Protein 5FML (pdb70)

Sequence (215 aa):
LSNDISSQGIKRQRMTVESMMAMDTFITRNFQTTIIIQKAKNTMAEFSEDPELQPAMMLFNICVHLEEVCYVISDMNFLDEEEGKSSYTALEGQGKEQNLRPQYEVIEEGMPRTIAWMVQRSLAQEHGIETPKYLADLFDYKTKRFIEVGITTKGLADDYFWKKKEKLGNSMELMIFSSYNQDYSLSNESSLDEEGKGRVLSRLTELQAELSLKNLWQVLIGEE

Solvent-accessible surface area: 11271 Å² total; per-residue (Å²): 84,55,92,5,3,49,55,2,52,129,34,11,166,122,20,45,118,100,103,104,59,16,76,45,0,2,90,177,37,14,76,109,63,1,18,95,38,0,72,74,18,0,71,81,94,104,61,52,23,138,149,60,46,31,59,1,0,19,26,0,2,20,0,3,4,0,1,6,1,2,9,19,16,14,13,25,168,138,38,118,57,40,31,42,155,117,0,130,54,85,73,142,88,19,117,23,1,2,13,6,1,38,9,11,76,76,102,62,0,79,126,3,0,121,32,2,0,128,116,51,72,56,162,42,11,157,79,26,2,7,0,0,0,10,110,61,78,89,4,0,29,1,0,3,0,75,28,118,0,73,79,13,40,163,104,66,64,149,142,15,35,122,41,3,20,9,0,0,0,0,12,73,108,35,89,21,30,50,152,139,22,26,8,67,131,121,2,35,35,96,1,19,64,28,0,47,84,1,45,47,64,0,59,134,76,120,21,38,169,101,9,119,10,61,74

Foldseek 3Di:
DVCVVVVVVVVVVVVVVVD/DDLVVVCVVQADPLLLVLLCLVCVVVVHHCVVCVLSSVQSSLQLVLLVLQQQAWKQAPVRDIDGPVRCPPPPVRIGTQKDFLRSPNVVVSLVVQVVLCVVVVHDRFPDRAGIAGNNVRFGEHEEEEQDAAVVVVVVVCVVRPVRGFYWYDYLVLHIDGDPPDPQDPVSSCVSNVSSVVSLVVCVVVPNRVVHDHPD

B-factor: mean 33.19, std 11.66, range [13.66, 89.92]

InterPro domains:
  IPR001591 Influenza RNA-dependent RNA polymerase subunit PB2 [MF_04062] (3-763)
  IPR037258 PB2, C-terminal [G3DSA:3.30.30.90] (691-763)
  IPR037258 PB2, C-terminal [SSF160453] (692-760)
  IPR048298 Influenza RNA polymerase PB2, CAP binding domain [PF00604] (322-531)
  IPR049106 Influenza RNA polymerase PB2, N-terminal region [PF20947] (3-38)
  IPR049110 Influenza RNA polymerase PB2, second domain [PF20948] (39-107)
  IPR049111 Influenza RNA polymerase PB2, middle domain [PF20949] (108-250)
  IPR049113 Polymerase basic protein 2, helical domain [PF20950] (252-321)
  IPR049114 Influenza RNA polymerase PB2, sixth domain [PF20951] (532-685)
  IPR049115 Influenza RNA polymerase PB2, C-terminal domain [PF20952] (686-761)

Secondary structure (DSSP, 8-state):
-HHHHHHHHHHHHHHHHH-/--HHHHHHHHS-HHHHHHHHHHHHHTT--TTT-HHHHHHHHHHHHHHHHHHTSEEEETT--EEEHHHHTT-GGGEEESEEE-BTB-HHHHHHHHHHHHHHTT-PPPSSPPSEEETTTTEEEEEEEESS-HHHHHHHHHHHHTTSSEEEEEETTS-EE--TT-S--HHHHHHHHHHHHHHHHHHHHTT-TTT-----

Nearest PDB structures (foldseek):
  5fml-assembly1_B  TM=1.005E+00  e=2.314E-41  Influenza B virus
  6fsb-assembly1_A  TM=9.698E-01  e=1.568E-35  Influenza B virus (B/Memphis/13/2003)
  6fs8-assembly1_B  TM=9.706E-01  e=2.214E-34  Influenza B virus (B/Memphis/13/2003)
  7z42-assembly1_A  TM=9.261E-01  e=1.563E-33  Influenza B virus
  6qct-assembly1_A  TM=9.397E-01  e=2.935E-33  Influenza B virus (B/Memphis/13/2003)

Organism: NCBI:txid1601067

Structure (mmCIF, N/CA/C/O backbone):
data_5FML
#
_entry.id   5FML
#
_cell.length_a   35.380
_cell.length_b   80.850
_cell.length_c   37.910
_cell.angle_alpha   90.00
_cell.angle_beta   97.15
_cell.angle_gamma   90.00
#
_symmetry.space_group_name_H-M   'P 1 21 1'
#
loop_
_entity.id
_entity.type
_entity.pdbx_description
1 polymer 'PB2 SUBUNIT OF INFLUENZA B POLYMERASE'
2 polymer 'PA SUBUNIT OF INFLUENZA B POLYMERASE'
3 non-polymer 'MAGNESIUM ION'
4 non-polymer GLYCEROL
5 water water
#
loop_
_atom_site.group_PDB
_atom_site.id
_atom_site.type_symbol
_atom_site.label_atom_id
_atom_site.label_alt_id
_atom_site.label_comp_id
_atom_site.label_asym_id
_atom_site.label_entity_id
_atom_site.label_seq_id
_atom_site.pdbx_PDB_ins_code
_atom_site.Cartn_x
_atom_site.Cartn_y
_atom_site.Cartn_z
_atom_site.occupancy
_atom_site.B_iso_or_equiv
_atom_site.auth_seq_id
_atom_site.auth_comp_id
_atom_site.auth_asym_id
_atom_site.auth_atom_id
_atom_site.pdbx_PDB_model_num
ATOM 1 N N . LEU A 1 6 ? 44.293 10.340 32.790 1.00 58.44 747 LEU A N 1
ATOM 2 C CA . LEU A 1 6 ? 43.979 10.414 34.257 1.00 54.67 747 LEU A CA 1
ATOM 3 C C . LEU A 1 6 ? 45.223 10.702 35.090 1.00 51.32 747 LEU A C 1
ATOM 4 O O . LEU A 1 6 ? 45.193 11.557 35.982 1.00 41.80 747 LEU A O 1
ATOM 9 N N . SER A 1 7 ? 46.313 9.992 34.817 1.00 51.53 748 SER A N 1
ATOM 10 C CA . SER A 1 7 ? 47.580 10.282 35.498 1.00 52.15 748 SER A CA 1
ATOM 11 C C . SER A 1 7 ? 48.103 11.645 35.044 1.00 51.32 748 SER A C 1
ATOM 12 O O . SER A 1 7 ? 48.687 12.375 35.853 1.00 53.97 748 SER A O 1
ATOM 15 N N . ASN A 1 8 ? 47.872 12.000 33.774 1.00 47.91 749 ASN A N 1
ATOM 16 C CA . ASN A 1 8 ? 48.303 13.306 33.272 1.00 44.81 749 ASN A CA 1
ATOM 17 C C . ASN A 1 8 ? 47.570 14.418 34.012 1.00 41.03 749 ASN A C 1
ATOM 18 O O . ASN A 1 8 ? 48.191 15.381 34.477 1.00 34.83 749 ASN A O 1
ATOM 23 N N . ASP A 1 9 ? 46.258 14.255 34.155 1.00 35.10 750 ASP A N 1
ATOM 24 C CA . ASP A 1 9 ? 45.454 15.204 34.945 1.00 33.75 750 ASP A CA 1
ATOM 25 C C . ASP A 1 9 ? 46.100 15.462 36.327 1.00 30.69 750 ASP A C 1
ATOM 26 O O . ASP A 1 9 ? 46.176 16.605 36.769 1.00 26.57 750 ASP A O 1
ATOM 31 N N . ILE A 1 10 ? 46.590 14.403 36.976 1.00 28.46 751 ILE A N 1
ATOM 32 C CA . ILE A 1 10 ? 47.176 14.486 38.319 1.00 30.63 751 ILE A CA 1
ATOM 33 C C . ILE A 1 10 ? 48.563 15.102 38.278 1.00 29.71 751 ILE A C 1
ATOM 34 O O . ILE A 1 10 ? 48.877 15.995 39.081 1.00 28.21 751 ILE A O 1
ATOM 39 N N A SER A 1 11 ? 49.380 14.638 37.331 0.50 30.37 752 SER A N 1
ATOM 40 N N B SER A 1 11 ? 49.381 14.636 37.339 0.50 29.33 752 SER A N 1
ATOM 41 C CA A SER A 1 11 ? 50.750 15.122 37.167 0.50 32.16 752 SER A CA 1
ATOM 42 C CA B SER A 1 11 ? 50.740 15.130 37.191 0.50 30.32 752 SER A CA 1
ATOM 43 C C A SER A 1 11 ? 50.753 16.621 36.911 0.50 29.42 752 SER A C 1
ATOM 44 C C B SER A 1 11 ? 50.746 16.627 36.920 0.50 28.48 752 SER A C 1
ATOM 45 O O A SER A 1 11 ? 51.440 17.368 37.608 0.50 31.40 752 SER A O 1
ATOM 46 O O B SER A 1 11 ? 51.434 17.377 37.611 0.50 30.64 752 SER A O 1
ATOM 51 N N . GLN A 1 12 ? 49.957 17.033 35.929 1.00 30.57 753 GLN A N 1
ATOM 52 C CA . GLN A 1 12 ? 49.771 18.446 35.578 1.00 30.85 753 GLN A CA 1
ATOM 53 C C . GLN A 1 12 ? 49.193 19.286 36.727 1.00 26.68 753 GLN A C 1
ATOM 54 O O . GLN A 1 12 ? 49.639 20.415 36.996 1.00 24.56 753 GLN A O 1
ATOM 60 N N . GLY A 1 13 ? 48.185 18.742 37.406 1.00 23.15 754 GLY A N 1
ATOM 61 C CA . GLY A 1 13 ? 47.625 19.439 38.567 1.00 20.83 754 GLY A CA 1
ATOM 62 C C . GLY A 1 13 ? 48.617 19.699 39.666 1.00 22.58 754 GLY A C 1
ATOM 63 O O . GLY A 1 13 ? 48.677 20.799 40.191 1.00 21.42 754 GLY A O 1
ATOM 64 N N . ILE A 1 14 ? 49.403 18.682 40.023 1.00 23.74 755 ILE A N 1
ATOM 65 C CA . ILE A 1 14 ? 50.478 18.863 41.007 1.00 25.05 755 ILE A CA 1
ATOM 66 C C . ILE A 1 14 ? 51.530 19.896 40.572 1.00 22.20 755 ILE A C 1
ATOM 67 O O . ILE A 1 14 ? 51.924 20.739 41.367 1.00 22.55 755 ILE A O 1
ATOM 72 N N . LYS A 1 15 ? 51.923 19.890 39.306 1.00 25.14 756 LYS A N 1
ATOM 73 C CA . LYS A 1 15 ? 52.826 20.933 38.791 1.00 26.75 756 LYS A CA 1
ATOM 74 C C . LYS A 1 15 ? 52.238 22.338 38.961 1.00 23.32 756 LYS A C 1
ATOM 75 O O . LYS A 1 15 ? 52.905 23.256 39.456 1.00 22.37 756 LYS A O 1
ATOM 81 N N . ARG A 1 16 ? 50.968 22.483 38.583 1.00 23.09 757 ARG A N 1
ATOM 82 C CA . ARG A 1 16 ? 50.308 23.771 38.680 1.00 21.32 757 ARG A CA 1
ATOM 83 C C . ARG A 1 16 ? 50.234 24.255 40.085 1.00 18.81 757 ARG A C 1
ATOM 84 O O . ARG A 1 16 ? 50.352 25.428 40.313 1.00 19.22 757 ARG A O 1
ATOM 92 N N . GLN A 1 17 ? 49.993 23.358 41.045 1.00 18.28 758 GLN A N 1
ATOM 93 C CA . GLN A 1 17 ? 49.930 23.792 42.436 1.00 19.00 758 GLN A CA 1
ATOM 94 C C . GLN A 1 17 ? 51.289 24.350 42.890 1.00 19.82 758 GLN A C 1
ATOM 95 O O . GLN A 1 17 ? 51.367 25.316 43.597 1.00 22.35 758 GLN A O 1
ATOM 101 N N . ARG A 1 18 ? 52.349 23.673 42.526 1.00 20.55 759 ARG A N 1
ATOM 102 C CA . ARG A 1 18 ? 53.664 24.154 42.905 1.00 22.05 759 ARG A CA 1
ATOM 103 C C . ARG A 1 18 ? 53.900 25.514 42.265 1.00 19.88 759 ARG A C 1
ATOM 104 O O . ARG A 1 18 ? 54.334 26.445 42.949 1.00 23.96 759 ARG A O 1
ATOM 112 N N . MET A 1 19 ? 53.556 25.653 40.984 1.00 22.96 760 MET A N 1
ATOM 113 C CA . MET A 1 19 ? 53.721 26.935 40.256 1.00 23.60 760 MET A CA 1
ATOM 114 C C . MET A 1 19 ? 52.997 28.050 40.977 1.00 21.87 760 MET A C 1
ATOM 115 O O . MET A 1 19 ? 53.536 29.124 41.223 1.00 22.04 760 MET A O 1
ATOM 120 N N . THR A 1 20 ? 51.745 27.808 41.345 1.00 20.59 761 THR A N 1
ATOM 121 C CA . THR A 1 20 ? 50.979 28.837 41.989 1.00 21.80 761 THR A CA 1
ATOM 122 C C . THR A 1 20 ? 51.594 29.289 43.287 1.00 22.58 761 THR A C 1
ATOM 123 O O . THR A 1 20 ? 51.652 30.482 43.556 1.00 27.02 761 THR A O 1
ATOM 127 N N . VAL A 1 21 ? 52.061 28.341 44.086 1.00 25.92 762 VAL A N 1
ATOM 128 C CA . VAL A 1 21 ? 52.411 28.655 45.474 1.00 27.68 762 VAL A CA 1
ATOM 129 C C . VAL A 1 21 ? 53.677 29.475 45.408 1.00 28.75 762 VAL A C 1
ATOM 130 O O . VAL A 1 21 ? 53.770 30.532 46.039 1.00 31.02 762 VAL A O 1
ATOM 134 N N . GLU A 1 22 ? 54.606 29.018 44.585 1.00 28.33 763 GLU A N 1
ATOM 135 C CA . GLU A 1 22 ? 55.905 29.686 44.429 1.00 32.33 763 GLU A CA 1
ATOM 136 C C . GLU A 1 22 ? 55.834 31.036 43.718 1.00 33.85 763 GLU A C 1
ATOM 137 O O . GLU A 1 22 ? 56.751 31.842 43.889 1.00 37.32 763 GLU A O 1
ATOM 143 N N . SER A 1 23 ? 54.781 31.308 42.955 1.00 32.52 764 SER A N 1
ATOM 144 C CA . SER A 1 23 ? 54.593 32.665 42.408 1.00 37.61 764 SER A CA 1
ATOM 145 C C . SER A 1 23 ? 54.044 33.639 43.481 1.00 39.99 764 SER A C 1
ATOM 146 O O . SER A 1 23 ? 54.058 34.857 43.282 1.00 44.32 764 SER A O 1
ATOM 149 N N . MET A 1 24 ? 53.580 33.106 44.611 1.00 45.90 765 MET A N 1
ATOM 150 C CA . MET A 1 24 ? 53.129 33.905 45.764 1.00 49.32 765 MET A CA 1
ATOM 151 C C . MET A 1 24 ? 54.201 34.008 46.854 1.00 48.98 765 MET A C 1
ATOM 152 O O . MET A 1 24 ? 55.403 33.899 46.588 1.00 46.34 765 MET A O 1
ATOM 157 N N . MET B 2 4 ? 40.449 -9.322 49.471 1.00 45.84 -1 MET B N 1
ATOM 158 C CA . MET B 2 4 ? 41.393 -8.172 49.272 1.00 42.72 -1 MET B CA 1
ATOM 159 C C . MET B 2 4 ? 41.140 -7.085 50.322 1.00 43.24 -1 MET B C 1
ATOM 160 O O . MET B 2 4 ? 39.987 -6.679 50.567 1.00 42.78 -1 MET B O 1
ATOM 165 N N . ALA B 2 5 ? 42.216 -6.613 50.952 1.00 43.49 0 ALA B N 1
ATOM 166 C CA . ALA B 2 5 ? 42.118 -5.501 51.908 1.00 40.88 0 ALA B CA 1
ATOM 167 C C . ALA B 2 5 ? 41.714 -4.251 51.125 1.00 42.28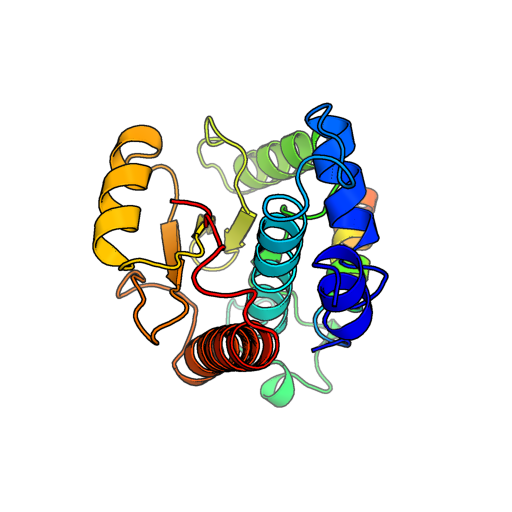 0 ALA B C 1
ATOM 168 O O . ALA B 2 5 ? 42.169 -4.066 49.995 1.00 40.08 0 ALA B O 1
ATOM 170 N N . MET B 2 6 ? 40.895 -3.385 51.712 1.00 40.26 1 MET B N 1
ATOM 171 C CA . MET B 2 6 ? 40.726 -2.043 51.134 1.00 39.76 1 MET B CA 1
ATOM 172 C C . MET B 2 6 ? 42.096 -1.398 50.911 1.00 37.98 1 MET B C 1
ATOM 173 O O . MET B 2 6 ? 42.289 -0.751 49.897 1.00 36.39 1 MET B O 1
ATOM 178 N N . ASP B 2 7 ? 43.060 -1.610 51.813 1.00 36.78 2 ASP B N 1
ATOM 179 C CA . ASP B 2 7 ? 44.396 -1.058 51.615 1.00 40.28 2 ASP B CA 1
ATOM 180 C C . ASP B 2 7 ? 44.958 -1.488 50.275 1.00 36.32 2 ASP B C 1
ATOM 181 O O . ASP B 2 7 ? 45.584 -0.715 49.579 1.00 34.68 2 ASP B O 1
ATOM 186 N N . THR B 2 8 ? 44.748 -2.758 49.948 1.00 38.30 3 THR B N 1
ATOM 187 C CA . THR B 2 8 ? 45.226 -3.327 48.709 1.00 36.12 3 THR B CA 1
ATOM 188 C C . THR B 2 8 ? 44.415 -2.769 47.521 1.00 32.41 3 THR B C 1
ATOM 189 O O . THR B 2 8 ? 45.005 -2.408 46.503 1.00 31.23 3 THR B O 1
ATOM 193 N N . PHE B 2 9 ? 43.098 -2.669 47.681 1.00 29.82 4 PHE B N 1
ATOM 194 C CA . PHE B 2 9 ? 42.241 -2.058 46.668 1.00 30.47 4 PHE B CA 1
ATOM 195 C C . PHE B 2 9 ? 42.793 -0.678 46.326 1.00 28.88 4 PHE B C 1
ATOM 196 O O . PHE B 2 9 ? 42.965 -0.333 45.149 1.00 28.20 4 PHE B O 1
ATOM 204 N N . ILE B 2 10 ? 43.111 0.081 47.365 1.00 29.80 5 ILE B N 1
ATOM 205 C CA . ILE B 2 10 ? 43.552 1.470 47.166 1.00 28.60 5 ILE B CA 1
ATOM 206 C C . ILE B 2 10 ? 44.843 1.454 46.379 1.00 30.35 5 ILE B C 1
ATOM 207 O O . ILE B 2 10 ? 44.935 2.127 45.373 1.00 29.01 5 ILE B O 1
ATOM 212 N N . THR B 2 11 ? 45.795 0.609 46.780 1.00 29.81 6 THR B N 1
ATOM 213 C CA . THR B 2 11 ? 47.041 0.498 46.069 1.00 33.28 6 THR B CA 1
ATOM 214 C C . THR B 2 11 ? 46.896 0.118 44.583 1.00 31.58 6 THR B C 1
ATOM 215 O O . THR B 2 11 ? 47.649 0.584 43.731 1.00 35.13 6 THR B O 1
ATOM 219 N N . ARG B 2 12 ? 45.941 -0.743 44.280 1.00 32.37 7 ARG B N 1
ATOM 220 C CA . ARG B 2 12 ? 45.783 -1.234 42.928 1.00 34.19 7 ARG B CA 1
ATOM 221 C C . ARG B 2 12 ? 44.954 -0.317 42.046 1.00 35.85 7 ARG B C 1
ATOM 222 O O . ARG B 2 12 ? 44.945 -0.498 40.833 1.00 37.01 7 ARG B O 1
ATOM 230 N N . ASN B 2 13 ? 44.252 0.650 42.640 1.00 33.49 8 ASN B N 1
ATOM 231 C CA . ASN B 2 13 ? 43.287 1.469 41.886 1.00 31.65 8 ASN B CA 1
ATOM 232 C C . ASN B 2 13 ? 43.541 2.981 41.813 1.00 31.12 8 ASN B C 1
ATOM 233 O O . ASN B 2 13 ? 42.876 3.647 41.010 1.00 27.28 8 ASN B O 1
ATOM 238 N N . PHE B 2 14 ? 44.499 3.476 42.607 1.00 29.82 9 PHE B N 1
ATOM 239 C CA . PHE B 2 14 ? 44.882 4.904 42.627 1.00 31.38 9 PHE B CA 1
ATOM 240 C C . PHE B 2 14 ? 46.375 5.091 42.414 1.00 34.31 9 PHE B C 1
ATOM 241 O O . PHE B 2 14 ? 47.177 4.236 42.792 1.00 34.46 9 PHE B O 1
ATOM 249 N N . GLN B 2 15 ? 46.754 6.226 41.825 1.00 36.14 10 GLN B N 1
ATOM 250 C CA . GLN B 2 15 ? 48.173 6.595 41.671 1.00 37.00 10 GLN B CA 1
ATOM 251 C C . GLN B 2 15 ? 48.796 6.775 43.033 1.00 34.37 10 GLN B C 1
ATOM 252 O O . GLN B 2 15 ? 48.123 7.216 43.979 1.00 29.53 10 GLN B O 1
ATOM 258 N N . THR B 2 16 ? 50.085 6.443 43.150 1.00 31.55 11 THR B N 1
ATOM 259 C CA . THR B 2 16 ? 50.805 6.620 44.409 1.00 33.98 11 THR B CA 1
ATOM 260 C C . THR B 2 16 ? 50.759 8.065 44.916 1.00 30.53 11 THR B C 1
ATOM 261 O O . THR B 2 16 ? 50.684 8.303 46.128 1.00 29.98 11 THR B O 1
ATOM 265 N N . THR B 2 17 ? 50.816 9.009 43.979 1.00 33.93 12 THR B N 1
ATOM 266 C CA . THR B 2 17 ? 50.766 10.440 44.307 1.00 32.93 12 THR B CA 1
ATOM 267 C C . THR B 2 17 ? 49.475 10.770 45.027 1.00 27.84 12 THR B C 1
ATOM 268 O O . THR B 2 17 ? 49.516 11.430 46.051 1.00 25.22 12 THR B O 1
ATOM 272 N N A ILE B 2 18 ? 48.354 10.277 44.500 0.50 28.46 13 ILE B N 1
ATOM 273 N N B ILE B 2 18 ? 48.356 10.275 44.498 0.50 27.09 13 ILE B N 1
ATOM 274 C CA A ILE B 2 18 ? 47.041 10.438 45.146 0.50 27.24 13 ILE B CA 1
ATOM 275 C CA B ILE B 2 18 ? 47.036 10.454 45.128 0.50 24.99 13 ILE B CA 1
ATOM 276 C C A ILE B 2 18 ? 47.005 9.829 46.536 0.50 26.53 13 ILE B C 1
ATOM 277 C C B ILE B 2 18 ? 46.974 9.817 46.520 0.50 25.25 13 ILE B C 1
ATOM 278 O O A ILE B 2 18 ? 46.567 10.454 47.509 0.50 25.29 13 ILE B O 1
ATOM 279 O O B ILE B 2 18 ? 46.495 10.421 47.489 0.50 24.12 13 ILE B O 1
ATOM 288 N N . ILE B 2 19 ? 47.491 8.599 46.637 1.00 27.05 14 ILE B N 1
ATOM 289 C CA . ILE B 2 19 ? 47.498 7.901 47.911 1.00 26.60 14 ILE B CA 1
ATOM 290 C C . ILE B 2 19 ? 48.246 8.656 48.983 1.00 26.37 14 ILE B C 1
ATOM 291 O O . ILE B 2 19 ? 47.746 8.780 50.105 1.00 27.42 14 ILE B O 1
ATOM 296 N N . GLN B 2 20 ? 49.416 9.188 48.641 1.00 26.41 15 GLN B N 1
ATOM 297 C CA . GLN B 2 20 ? 50.264 9.869 49.619 1.00 29.54 15 GLN B CA 1
ATOM 298 C C . GLN B 2 20 ? 49.618 11.167 50.078 1.00 27.63 15 GLN B C 1
ATOM 299 O O . GLN B 2 20 ? 49.580 11.466 51.254 1.00 26.57 15 GLN B O 1
ATOM 305 N N . LYS B 2 21 ? 49.024 11.904 49.150 1.00 26.63 16 LYS B N 1
ATOM 306 C CA . LYS B 2 21 ? 48.310 13.124 49.546 1.00 24.37 16 LYS B CA 1
ATOM 307 C C . LYS B 2 21 ? 47.157 12.778 50.472 1.00 26.31 16 LYS B C 1
ATOM 308 O O . LYS B 2 21 ? 46.926 13.448 51.518 1.00 25.18 16 LYS B O 1
ATOM 314 N N . ALA B 2 22 ? 46.454 11.687 50.150 1.00 22.75 17 ALA B N 1
ATOM 315 C CA . ALA B 2 22 ? 45.365 11.248 51.016 1.00 25.99 17 ALA B CA 1
ATOM 316 C C . ALA B 2 22 ? 45.851 10.909 52.446 1.00 23.94 17 ALA B C 1
ATOM 317 O O . ALA B 2 22 ? 45.250 11.299 53.446 1.00 24.23 17 ALA B O 1
ATOM 319 N N . LYS B 2 23 ? 46.980 10.206 52.525 1.00 26.74 18 LYS B N 1
ATOM 320 C CA . LYS B 2 23 ? 47.569 9.910 53.818 1.00 27.85 18 LYS B CA 1
ATOM 321 C C . LYS B 2 23 ? 47.991 11.190 54.554 1.00 28.42 18 LYS B C 1
ATOM 322 O O . LYS B 2 23 ? 47.748 11.312 55.756 1.00 29.11 18 LYS B O 1
ATOM 328 N N . ASN B 2 24 ? 48.592 12.139 53.835 1.00 29.66 19 ASN B N 1
ATOM 329 C CA . ASN B 2 24 ? 48.942 13.442 54.447 1.00 33.04 19 ASN B CA 1
ATOM 330 C C . ASN B 2 24 ? 47.720 14.189 55.018 1.00 32.69 19 ASN B C 1
ATOM 331 O O . ASN B 2 24 ? 47.778 14.757 56.102 1.00 35.02 19 ASN B O 1
ATOM 336 N N . THR B 2 25 ? 46.618 14.192 54.273 1.00 31.67 20 THR B N 1
ATOM 337 C CA . THR B 2 25 ? 45.353 14.763 54.764 1.00 30.92 20 THR B CA 1
ATOM 338 C C . THR B 2 25 ? 44.912 14.095 56.049 1.00 30.96 20 THR B C 1
ATOM 339 O O . THR B 2 25 ? 44.582 14.767 57.006 1.00 30.45 20 THR B O 1
ATOM 343 N N . MET B 2 26 ? 44.942 12.767 56.081 1.00 31.86 21 MET B N 1
ATOM 344 C CA . MET B 2 26 ? 44.564 12.065 57.293 1.00 31.04 21 MET B CA 1
ATOM 345 C C . MET B 2 26 ? 45.521 12.392 58.440 1.00 31.28 21 MET B C 1
ATOM 346 O O . MET B 2 26 ? 45.086 12.446 59.576 1.00 35.26 21 MET B O 1
ATOM 351 N N . ALA B 2 27 ? 46.793 12.607 58.127 1.00 30.83 22 ALA B N 1
ATOM 352 C CA . ALA B 2 27 ? 47.789 13.053 59.122 1.00 35.73 22 ALA B CA 1
ATOM 353 C C . ALA B 2 27 ? 47.474 14.444 59.638 1.00 35.47 22 ALA B C 1
ATOM 354 O O . ALA B 2 27 ? 47.467 14.674 60.863 1.00 35.39 22 ALA B O 1
ATOM 356 N N . GLU B 2 28 ? 47.155 15.361 58.720 1.00 36.52 23 GLU B N 1
ATOM 357 C CA . GLU B 2 28 ? 46.689 16.708 59.109 1.00 38.30 23 GLU B CA 1
ATOM 358 C C . GLU B 2 28 ? 45.464 16.605 60.045 1.00 39.24 23 GLU B C 1
ATOM 359 O O . GLU B 2 28 ? 45.373 17.338 61.044 1.00 41.31 23 GLU B O 1
ATOM 365 N N . PHE B 2 29 ? 44.546 15.681 59.740 1.00 39.11 24 PHE B N 1
ATOM 366 C CA . PHE B 2 29 ? 43.356 15.441 60.577 1.00 39.57 24 PHE B CA 1
ATOM 367 C C . PHE B 2 29 ? 43.595 14.479 61.750 1.00 41.91 24 PHE B C 1
ATOM 368 O O . PHE B 2 29 ? 42.631 14.087 62.407 1.00 43.02 24 PHE B O 1
ATOM 376 N N . SER B 2 30 ? 44.866 14.157 62.028 1.00 42.09 25 SER B N 1
ATOM 377 C CA . SER B 2 30 ? 45.283 13.080 62.943 1.00 46.76 25 SER B CA 1
ATOM 378 C C . SER B 2 30 ? 44.314 11.889 62.963 1.00 50.02 25 SER B C 1
ATOM 379 O O . SER B 2 30 ? 43.651 11.591 63.959 1.00 53.46 25 SER B O 1
ATOM 382 N N . GLU B 2 31 ? 44.217 11.253 61.805 1.00 48.33 26 GLU B N 1
ATOM 383 C CA . GLU B 2 31 ? 43.487 10.008 61.626 1.00 49.71 26 GLU B CA 1
ATOM 384 C C . GLU B 2 31 ? 44.397 9.020 60.939 1.00 44.02 26 GLU B C 1
ATOM 385 O O . GLU B 2 31 ? 45.295 9.401 60.185 1.00 44.19 26 GLU B O 1
ATOM 391 N N . ASP B 2 32 ? 44.208 7.748 61.259 1.00 43.88 27 ASP B N 1
ATOM 392 C CA . ASP B 2 32 ? 45.133 6.710 60.824 1.00 44.12 27 ASP B CA 1
ATOM 393 C C . ASP B 2 32 ? 44.554 5.895 59.646 1.00 39.50 27 ASP B C 1
ATOM 394 O O . ASP B 2 32 ? 43.519 5.225 59.823 1.00 40.19 27 ASP B O 1
ATOM 399 N N . PRO B 2 33 ? 45.216 5.957 58.451 1.00 39.43 28 PRO B N 1
ATOM 400 C CA . PRO B 2 33 ? 44.830 5.211 57.246 1.00 39.44 28 PRO B CA 1
ATOM 401 C C . PRO B 2 33 ? 44.517 3.736 57.498 1.00 42.78 28 PRO B C 1
ATOM 402 O O . PRO B 2 33 ? 43.527 3.230 56.982 1.00 36.99 28 PRO B O 1
ATOM 406 N N . GLU B 2 34 ? 45.376 3.075 58.288 1.00 48.71 29 GLU B N 1
ATOM 407 C CA . GLU B 2 34 ? 45.193 1.668 58.676 1.00 49.71 29 GLU B CA 1
ATOM 408 C C . GLU B 2 34 ? 43.872 1.426 59.415 1.00 48.61 29 GLU B C 1
ATOM 409 O O . GLU B 2 34 ? 43.171 0.452 59.127 1.00 50.29 29 GLU B O 1
ATOM 415 N N . LEU B 2 35 ? 43.521 2.324 60.334 1.00 40.98 30 LEU B N 1
ATOM 416 C CA . LEU B 2 35 ? 42.294 2.192 61.120 1.00 43.48 30 LEU B CA 1
ATOM 417 C C . LEU B 2 35 ? 41.026 2.652 60.409 1.00 42.96 30 LEU B C 1
ATOM 418 O O . LEU B 2 35 ? 39.943 2.202 60.774 1.00 45.53 30 LEU B O 1
ATOM 423 N N . GLN B 2 36 ? 41.145 3.576 59.446 1.00 42.15 31 GLN B N 1
ATOM 424 C CA . GLN B 2 36 ? 39.983 4.100 58.710 1.00 39.06 31 GLN B CA 1
ATOM 425 C C . GLN B 2 36 ? 40.248 4.052 57.205 1.00 39.24 31 GLN B C 1
ATOM 426 O O . GLN B 2 36 ? 40.411 5.099 56.556 1.00 36.09 31 GLN B O 1
ATOM 432 N N . PRO B 2 37 ? 40.302 2.830 56.640 1.00 38.35 32 PRO B N 1
ATOM 433 C CA . PRO B 2 37 ? 40.590 2.714 55.200 1.00 37.91 32 PRO B CA 1
ATOM 434 C C . PRO B 2 37 ? 39.495 3.309 54.305 1.00 35.09 32 PRO B C 1
ATOM 435 O O . PRO B 2 37 ? 39.806 3.751 53.181 1.00 34.88 32 PRO B O 1
ATOM 439 N N . ALA B 2 38 ? 38.244 3.301 54.783 1.00 31.78 33 ALA B N 1
ATOM 440 C CA . ALA B 2 38 ? 37.134 3.876 54.037 1.00 32.18 33 ALA B CA 1
ATOM 441 C C . ALA B 2 38 ? 37.369 5.364 53.846 1.00 30.80 33 ALA B C 1
ATOM 442 O O . ALA B 2 38 ? 37.167 5.877 52.745 1.00 30.80 33 ALA B O 1
ATOM 444 N N A MET B 2 39 ? 37.783 6.043 54.916 0.70 29.91 34 MET B N 1
ATOM 445 N N B MET B 2 39 ? 37.794 6.050 54.912 0.30 28.86 34 MET B N 1
ATOM 446 C CA A MET B 2 39 ? 38.164 7.461 54.840 0.70 29.77 34 MET B CA 1
ATOM 447 C CA B MET B 2 39 ? 38.150 7.474 54.835 0.30 27.59 34 MET B CA 1
ATOM 448 C C A MET B 2 39 ? 39.338 7.727 53.883 0.70 27.24 34 MET B C 1
ATOM 449 C C B MET B 2 39 ? 39.347 7.748 53.913 0.30 26.38 34 MET B C 1
ATOM 450 O O A MET B 2 39 ? 39.339 8.716 53.148 0.70 25.72 34 MET B O 1
ATOM 451 O O B MET B 2 39 ? 39.370 8.777 53.239 0.30 26.01 34 MET B O 1
ATOM 460 N N . LEU B 2 40 ? 40.333 6.846 53.868 1.00 25.97 35 LEU B N 1
ATOM 461 C CA . LEU B 2 40 ? 41.447 7.003 52.946 1.00 23.19 35 LEU B CA 1
ATOM 462 C C . LEU B 2 40 ? 40.987 6.911 51.491 1.00 24.06 35 LEU B C 1
ATOM 463 O O . LEU B 2 40 ? 41.429 7.697 50.630 1.00 20.38 35 LEU B O 1
ATOM 468 N N . PHE B 2 41 ? 40.135 5.936 51.232 1.00 21.95 36 PHE B N 1
ATOM 469 C CA . PHE B 2 41 ? 39.542 5.730 49.922 1.00 22.98 36 PHE B CA 1
ATOM 470 C C . PHE B 2 41 ? 38.797 6.984 49.492 1.00 22.01 36 PHE B C 1
ATOM 471 O O . PHE B 2 41 ? 38.969 7.452 48.360 1.00 20.65 36 PHE B O 1
ATOM 479 N N . ASN B 2 42 ? 37.984 7.500 50.403 1.00 21.22 37 ASN B N 1
ATOM 480 C CA . ASN B 2 42 ? 37.139 8.681 50.147 1.00 23.79 37 ASN B CA 1
ATOM 481 C C . ASN B 2 42 ? 37.983 9.884 49.792 1.00 23.30 37 ASN B C 1
ATOM 482 O O . ASN B 2 42 ? 37.721 10.560 48.766 1.00 21.33 37 ASN B O 1
ATOM 487 N N . ILE B 2 43 ? 39.061 10.100 50.551 1.00 21.03 38 ILE B N 1
ATOM 488 C CA . ILE B 2 43 ? 39.957 11.209 50.286 1.00 21.21 38 ILE B CA 1
ATOM 489 C C . ILE B 2 43 ? 40.639 11.068 48.916 1.00 20.48 38 ILE B C 1
ATOM 490 O O . ILE B 2 43 ? 40.785 12.049 48.200 1.00 18.97 38 ILE B O 1
ATOM 495 N N . CYS B 2 44 ? 41.118 9.868 48.598 1.00 19.89 39 CYS B N 1
ATOM 496 C CA . CYS B 2 44 ? 41.687 9.547 47.300 1.00 20.21 39 CYS B CA 1
ATOM 497 C C . CYS B 2 44 ? 40.760 9.882 46.136 1.00 19.46 39 CYS B C 1
ATOM 498 O O . CYS B 2 44 ? 41.162 10.546 45.173 1.00 16.91 39 CYS B O 1
ATOM 501 N N . VAL B 2 45 ? 39.498 9.453 46.246 1.00 17.60 40 VAL B N 1
ATOM 502 C CA . VAL B 2 45 ? 38.555 9.733 45.173 1.00 18.10 40 VAL B CA 1
ATOM 503 C C . VAL B 2 45 ? 38.323 11.245 45.003 1.00 16.97 40 VAL B C 1
ATOM 504 O O . VAL B 2 45 ? 38.314 11.752 43.870 1.00 17.62 40 VAL B O 1
ATOM 508 N N . HIS B 2 46 ? 38.185 11.928 46.121 1.00 17.24 41 HIS B N 1
ATOM 509 C CA . HIS B 2 46 ? 37.977 13.375 46.140 1.00 17.47 41 HIS B CA 1
ATOM 510 C C . HIS B 2 46 ? 39.112 14.139 45.489 1.00 15.65 41 HIS B C 1
ATOM 511 O O . HIS B 2 46 ? 38.904 15.026 44.649 1.00 14.51 41 HIS B O 1
ATOM 518 N N . LEU B 2 47 ? 40.325 13.783 45.874 1.00 16.38 42 LEU B N 1
ATOM 519 C CA . LEU B 2 47 ? 41.501 14.353 45.241 1.00 17.14 42 LEU B CA 1
ATOM 520 C C . LEU B 2 47 ? 41.519 14.154 43.733 1.00 16.09 42 LEU B C 1
ATOM 521 O O . LEU B 2 47 ? 41.720 15.108 42.953 1.00 16.50 42 LEU B O 1
ATOM 526 N N A GLU B 2 48 ? 41.293 12.925 43.297 0.50 16.37 43 GLU B N 1
ATOM 527 N N B GLU B 2 48 ? 41.315 12.907 43.295 0.50 16.38 43 GLU B N 1
ATOM 528 C CA A GLU B 2 48 ? 41.308 12.629 41.896 0.50 16.89 43 GLU B CA 1
ATOM 529 C CA B GLU B 2 48 ? 41.239 12.581 41.879 0.50 16.79 43 GLU B CA 1
ATOM 530 C C A GLU B 2 48 ? 40.272 13.435 41.118 0.50 16.07 43 GLU B C 1
ATOM 531 C C B GLU B 2 48 ? 40.285 13.479 41.153 0.50 15.92 43 GLU B C 1
ATOM 532 O O A GLU B 2 48 ? 40.585 13.998 40.079 0.50 17.01 43 GLU B O 1
ATOM 533 O O B GLU B 2 48 ? 40.649 14.125 40.187 0.50 16.31 43 GLU B O 1
ATOM 544 N N . VAL B 2 49 ? 39.049 13.523 41.633 1.00 15.56 44 VAL B N 1
ATOM 545 C CA . VAL B 2 49 ? 38.016 14.324 41.007 1.00 16.37 44 VAL B CA 1
ATOM 546 C C . VAL B 2 49 ? 38.406 15.774 40.817 1.00 16.35 44 VAL B C 1
ATOM 547 O O . VAL B 2 49 ? 38.227 16.335 39.695 1.00 15.61 44 VAL B O 1
ATOM 551 N N . CYS B 2 50 ? 38.966 16.386 41.873 1.00 15.00 45 CYS B N 1
ATOM 552 C CA . CYS B 2 50 ? 39.408 17.774 41.767 1.00 14.62 45 CYS B CA 1
ATOM 553 C C . CYS B 2 50 ? 40.448 17.988 40.686 1.00 15.91 45 CYS B C 1
ATOM 554 O O . CYS B 2 50 ? 40.355 18.919 39.893 1.00 13.83 45 CYS B O 1
ATOM 557 N N . TYR B 2 51 ? 41.399 17.072 40.585 1.00 15.51 46 TYR B N 1
ATOM 558 C CA . TYR B 2 51 ? 42.414 17.229 39.557 1.00 17.35 46 TYR B CA 1
ATOM 559 C C . TYR B 2 51 ? 41.889 17.029 38.154 1.00 18.70 46 TYR B C 1
ATOM 560 O O . TYR B 2 51 ? 42.309 17.727 37.220 1.00 19.89 46 TYR B O 1
ATOM 569 N N . VAL B 2 52 ? 40.955 16.099 38.007 1.00 20.76 47 VAL B N 1
ATOM 570 C CA . VAL B 2 52 ? 40.343 15.796 36.736 1.00 24.19 47 VAL B CA 1
ATOM 571 C C . VAL B 2 52 ? 39.567 17.024 36.259 1.00 22.82 47 VAL B C 1
ATOM 572 O O . VAL B 2 52 ? 39.791 17.504 35.126 1.00 24.25 47 VAL B O 1
ATOM 576 N N . ILE B 2 53 ? 38.760 17.604 37.137 1.00 20.62 48 ILE B N 1
ATOM 577 C CA . ILE B 2 53 ? 37.967 18.787 36.802 1.00 21.71 48 ILE B CA 1
ATOM 578 C C . ILE B 2 53 ? 38.876 19.928 36.313 1.00 22.98 48 ILE B C 1
ATOM 579 O O . ILE B 2 53 ? 38.577 20.537 35.272 1.00 24.82 48 ILE B O 1
ATOM 584 N N . SER B 2 54 ? 39.971 20.160 37.031 1.00 23.26 49 SER B N 1
ATOM 585 C CA . SER B 2 54 ? 40.908 21.234 36.695 1.00 26.84 49 SER B CA 1
ATOM 586 C C . SER B 2 54 ? 41.790 21.041 35.500 1.00 29.13 49 SER B C 1
ATOM 587 O O . SER B 2 54 ? 42.402 22.017 35.066 1.00 30.92 49 SER B O 1
ATOM 590 N N . ASP B 2 55 ? 41.882 19.841 34.948 1.00 25.08 50 ASP B N 1
ATOM 591 C CA . ASP B 2 55 ? 42.697 19.679 33.748 1.00 31.63 50 ASP B CA 1
ATOM 592 C C . ASP B 2 55 ? 41.863 19.772 32.480 1.00 30.48 50 ASP B C 1
ATOM 593 O O . ASP B 2 55 ? 42.361 19.590 31.376 1.00 28.39 50 ASP B O 1
ATOM 598 N N . MET B 2 56 ? 40.588 20.099 32.605 1.00 30.64 51 MET B N 1
ATOM 599 C CA . MET B 2 56 ? 39.775 20.039 31.404 1.00 36.54 51 MET B CA 1
ATOM 600 C C . MET B 2 56 ? 39.521 21.362 30.699 1.00 33.46 51 MET B C 1
ATOM 601 O O . MET B 2 56 ? 39.310 21.331 29.485 1.00 33.73 51 MET B O 1
ATOM 606 N N . ASN B 2 57 ? 39.590 22.488 31.420 1.00 34.16 52 ASN B N 1
ATOM 607 C CA . ASN B 2 57 ? 39.398 23.824 30.835 1.00 31.58 52 ASN B CA 1
ATOM 608 C C . ASN B 2 57 ? 40.571 24.762 31.009 1.00 28.53 52 ASN B C 1
ATOM 609 O O . ASN B 2 57 ? 41.232 24.788 32.048 1.00 26.84 52 ASN B O 1
ATOM 614 N N . PHE B 2 58 ? 40.842 25.558 29.965 1.00 23.34 53 PHE B N 1
ATOM 615 C CA . PHE B 2 58 ? 41.847 26.609 30.024 1.00 22.46 53 PHE B CA 1
ATOM 616 C C . PHE B 2 58 ? 41.215 27.876 29.551 1.00 21.51 53 PHE B C 1
ATOM 617 O O . PHE B 2 58 ? 40.197 27.828 28.886 1.00 25.48 53 PHE B O 1
ATOM 625 N N . LEU B 2 59 ? 41.786 29.000 29.967 1.00 19.95 54 LEU B N 1
ATOM 626 C CA . LEU B 2 59 ? 41.352 30.339 29.583 1.00 22.56 54 LEU B CA 1
ATOM 627 C C . LEU B 2 59 ? 42.524 31.051 28.955 1.00 22.76 54 LEU B C 1
ATOM 628 O O . LEU B 2 59 ? 43.625 30.964 29.455 1.00 26.25 54 LEU B O 1
ATOM 633 N N . ASP B 2 60 ? 42.288 31.752 27.849 1.00 27.95 55 ASP B N 1
ATOM 634 C CA . ASP B 2 60 ? 43.355 32.583 27.270 1.00 29.24 55 ASP B CA 1
ATOM 635 C C . ASP B 2 60 ? 43.296 33.932 27.950 1.00 33.64 55 ASP B C 1
ATOM 636 O O . ASP B 2 60 ? 42.451 34.146 28.818 1.00 34.61 55 ASP B O 1
ATOM 641 N N A GLU B 2 61 ? 44.183 34.848 27.572 0.50 37.11 56 GLU B N 1
ATOM 642 N N B GLU B 2 61 ? 44.182 34.837 27.544 0.50 33.90 56 GLU B N 1
ATOM 643 C CA A GLU B 2 61 ? 44.197 36.185 28.198 0.50 42.40 56 GLU B CA 1
ATOM 644 C CA B GLU B 2 61 ? 44.262 36.169 28.158 0.50 37.17 56 GLU B CA 1
ATOM 645 C C A GLU B 2 61 ? 42.895 36.958 28.024 0.50 42.81 56 GLU B C 1
ATOM 646 C C B GLU B 2 61 ? 43.068 37.094 27.847 0.50 39.72 56 GLU B C 1
ATOM 647 O O A GLU B 2 61 ? 42.515 37.740 28.899 0.50 44.31 56 GLU B O 1
ATOM 648 O O B GLU B 2 61 ? 42.994 38.182 28.407 0.50 43.14 56 GLU B O 1
ATOM 659 N N . GLU B 2 62 ? 42.177 36.682 26.939 1.00 43.10 57 GLU B N 1
ATOM 660 C CA . GLU B 2 62 ? 40.905 37.351 26.691 1.00 41.15 57 GLU B CA 1
ATOM 661 C C . GLU B 2 62 ? 39.725 36.727 27.424 1.00 38.85 57 GLU B C 1
ATOM 662 O O . GLU B 2 62 ? 38.630 37.213 27.274 1.00 40.49 57 GLU B O 1
ATOM 668 N N . GLY B 2 63 ? 39.923 35.638 28.175 1.00 39.80 58 GLY B N 1
ATOM 669 C CA . GLY B 2 63 ? 38.826 34.969 28.878 1.00 38.28 58 GLY B CA 1
ATOM 670 C C . GLY B 2 63 ? 38.132 33.878 28.079 1.00 39.28 58 GLY B C 1
ATOM 671 O O . GLY B 2 63 ? 37.117 33.324 28.529 1.00 37.18 58 GLY B O 1
ATOM 672 N N . LYS B 2 64 ? 38.651 33.559 26.888 1.00 36.28 59 LYS B N 1
ATOM 673 C CA . LYS B 2 64 ? 38.037 32.502 26.076 1.00 36.32 59 LYS B CA 1
ATOM 674 C C . LYS B 2 64 ? 38.389 31.116 26.645 1.00 32.16 59 LYS B C 1
ATOM 675 O O . LYS B 2 64 ? 39.523 30.878 27.020 1.00 28.09 59 LYS B O 1
ATOM 681 N N A SER B 2 65 ? 37.395 30.230 26.655 0.50 31.22 60 SER B N 1
ATOM 682 N N B SER B 2 65 ? 37.393 30.235 26.694 0.50 31.06 60 SER B N 1
ATOM 683 C CA A SER B 2 65 ? 37.491 28.899 27.242 0.50 31.37 60 SER B CA 1
ATOM 684 C CA B SER B 2 65 ? 37.543 28.905 27.266 0.50 31.08 60 SER B CA 1
ATOM 685 C C A SER B 2 65 ? 37.849 27.829 26.219 0.50 30.60 60 SER B C 1
ATOM 686 C C B SER B 2 65 ? 37.869 27.849 26.223 0.50 30.42 60 SER B C 1
ATOM 687 O O A SER B 2 65 ? 37.182 27.730 25.172 0.50 31.59 60 SER B O 1
ATOM 688 O O B SER B 2 65 ? 37.201 27.779 25.174 0.50 31.41 60 SER B O 1
ATOM 693 N N . TYR B 2 66 ? 38.865 27.014 26.538 1.00 27.72 61 TYR B N 1
ATOM 694 C CA . TYR B 2 66 ? 39.335 25.927 25.680 1.00 24.77 61 TYR B CA 1
ATOM 695 C C . TYR B 2 66 ? 39.387 24.636 26.456 1.00 23.63 61 TYR B C 1
ATOM 696 O O . TYR B 2 66 ? 39.753 24.620 27.649 1.00 24.40 61 TYR B O 1
ATOM 705 N N . THR B 2 67 ? 39.096 23.534 25.787 1.00 23.71 62 THR B N 1
ATOM 706 C CA . THR B 2 67 ? 39.509 22.221 26.339 1.00 26.02 62 THR B CA 1
ATOM 707 C C . THR B 2 67 ? 41.006 21.956 26.209 1.00 27.03 62 THR B C 1
ATOM 708 O O . THR B 2 67 ? 41.697 22.604 25.406 1.00 27.30 62 THR B O 1
ATOM 712 N N . ALA B 2 68 ? 41.541 21.004 26.969 1.00 26.89 63 ALA B N 1
ATOM 713 C CA . ALA B 2 68 ? 42.968 20.679 26.817 1.00 27.99 63 ALA B CA 1
ATOM 714 C C . ALA B 2 68 ? 43.332 20.386 25.342 1.00 27.94 63 ALA B C 1
ATOM 715 O O . ALA B 2 68 ? 44.304 20.930 24.819 1.00 26.91 63 ALA B O 1
ATOM 717 N N . LEU B 2 69 ? 42.512 19.592 24.652 1.00 29.42 64 LEU B N 1
ATOM 718 C CA . LEU B 2 69 ? 42.746 19.287 23.246 1.00 30.01 64 LEU B CA 1
ATOM 719 C C . LEU B 2 69 ? 42.685 20.520 22.350 1.00 26.95 64 LEU B C 1
ATOM 720 O O . LEU B 2 69 ? 43.578 20.726 21.545 1.00 28.60 64 LEU B O 1
ATOM 725 N N . GLU B 2 70 ? 41.662 21.350 22.532 1.00 24.84 65 GLU B N 1
ATOM 726 C CA . GLU B 2 70 ? 41.499 22.538 21.693 1.00 24.96 65 GLU B CA 1
ATOM 727 C C . GLU B 2 70 ? 42.652 23.507 21.882 1.00 23.49 65 GLU B C 1
ATOM 728 O O . GLU B 2 70 ? 43.093 24.154 20.919 1.00 21.19 65 GLU B O 1
ATOM 734 N N . GLY B 2 71 ? 43.150 23.593 23.122 1.00 22.20 66 GLY B N 1
ATOM 735 C CA . GLY B 2 71 ? 44.229 24.490 23.457 1.00 23.04 66 GLY B CA 1
ATOM 736 C C . GLY B 2 71 ? 45.642 24.046 23.164 1.00 24.52 66 GLY B C 1
ATOM 737 O O . GLY B 2 71 ? 46.563 24.855 23.266 1.00 24.23 66 GLY B O 1
ATOM 738 N N . GLN B 2 72 ? 45.831 22.780 22.821 1.00 23.97 67 GLN B N 1
ATOM 739 C CA . GLN B 2 72 ? 47.179 22.245 22.579 1.00 27.17 67 GLN B CA 1
ATOM 740 C C . GLN B 2 72 ? 47.941 23.048 21.520 1.00 28.10 67 GLN B C 1
ATOM 741 O O . GLN B 2 72 ? 47.372 23.437 20.494 1.00 24.70 67 GLN B O 1
ATOM 747 N N . GLY B 2 73 ? 49.203 23.363 21.843 1.00 26.21 68 GLY B N 1
ATOM 748 C CA . GLY B 2 73 ? 50.084 24.189 21.013 1.00 27.08 68 GLY B CA 1
ATOM 749 C C . GLY B 2 73 ? 50.093 25.640 21.420 1.00 26.05 68 GLY B C 1
ATOM 750 O O . GLY B 2 73 ? 50.979 26.375 21.050 1.00 24.53 68 GLY B O 1
ATOM 751 N N . LYS B 2 74 ? 49.104 26.040 22.222 1.00 27.97 69 LYS B N 1
ATOM 752 C CA . LYS B 2 74 ? 48.918 27.402 22.686 1.00 30.21 69 LYS B CA 1
ATOM 753 C C . LYS B 2 74 ? 49.098 27.495 24.214 1.00 30.70 69 LYS B C 1
ATOM 754 O O . LYS B 2 74 ? 48.924 28.573 24.757 1.00 29.80 69 LYS B O 1
ATOM 760 N N . GLU B 2 75 ? 49.433 26.396 24.903 1.00 31.89 70 GLU B N 1
ATOM 761 C CA . GLU B 2 75 ? 49.275 26.363 26.381 1.00 34.90 70 GLU B CA 1
ATOM 762 C C . GLU B 2 75 ? 50.066 27.401 27.134 1.00 32.08 70 GLU B C 1
ATOM 763 O O . GLU B 2 75 ? 49.574 27.929 28.101 1.00 34.02 70 GLU B O 1
ATOM 769 N N . GLN B 2 76 ? 51.284 27.676 26.686 1.00 34.79 71 GLN B N 1
ATOM 770 C CA . GLN B 2 76 ? 52.106 28.805 27.185 1.00 39.36 71 GLN B CA 1
ATOM 771 C C . GLN B 2 76 ? 51.285 30.070 27.420 1.00 36.26 71 GLN B C 1
ATOM 772 O O . GLN B 2 76 ? 51.510 30.799 28.368 1.00 46.96 71 GLN B O 1
ATOM 778 N N . ASN B 2 77 ? 50.354 30.318 26.511 1.00 32.81 72 ASN B N 1
ATOM 779 C CA . ASN B 2 77 ? 49.566 31.516 26.457 1.00 32.43 72 ASN B CA 1
ATOM 780 C C . ASN B 2 77 ? 48.198 31.339 27.109 1.00 31.03 72 ASN B C 1
ATOM 781 O O . ASN B 2 77 ? 47.382 32.246 27.063 1.00 37.25 72 ASN B O 1
ATOM 786 N N . LEU B 2 78 ? 47.955 30.168 27.706 1.00 28.18 73 LEU B N 1
ATOM 787 C CA . LEU B 2 78 ? 46.730 29.870 28.399 1.00 28.52 73 LEU B CA 1
ATOM 788 C C . LEU B 2 78 ? 47.023 29.696 29.868 1.00 31.05 73 LEU B C 1
ATOM 789 O O . LEU B 2 78 ? 48.182 29.483 30.282 1.00 31.31 73 LEU B O 1
ATOM 794 N N . ARG B 2 79 ? 45.964 29.749 30.657 1.00 31.15 74 ARG B N 1
ATOM 795 C CA . ARG B 2 79 ? 46.075 29.354 32.055 1.00 34.46 74 ARG B CA 1
ATOM 796 C C . ARG B 2 79 ? 44.881 28.501 32.404 1.00 29.92 74 ARG B C 1
ATOM 797 O O . ARG B 2 79 ? 43.822 28.624 31.771 1.00 25.91 74 ARG B O 1
ATOM 805 N N . PRO B 2 80 ? 45.042 27.618 33.409 1.00 28.72 75 PRO B N 1
ATOM 806 C CA . PRO B 2 80 ? 43.950 26.766 33.792 1.00 26.82 75 PRO B CA 1
ATOM 807 C C . PRO B 2 80 ? 42.751 27.583 34.252 1.00 23.73 75 PRO B C 1
ATOM 808 O O . PRO B 2 80 ? 42.930 28.627 34.901 1.00 26.71 75 PRO B O 1
ATOM 812 N N . GLN B 2 81 ? 41.561 27.125 33.907 1.00 21.05 76 GLN B N 1
ATOM 813 C CA . GLN B 2 81 ? 40.342 27.766 34.327 1.00 20.62 76 GLN B CA 1
ATOM 814 C C . GLN B 2 81 ? 40.124 27.631 35.839 1.00 20.27 76 GLN B C 1
ATOM 815 O O . GLN B 2 81 ? 39.555 28.529 36.446 1.00 21.14 76 GLN B O 1
ATOM 821 N N . TYR B 2 82 ? 40.577 26.520 36.406 1.00 20.28 77 TYR B N 1
ATOM 822 C CA . TYR B 2 82 ? 40.425 26.277 37.836 1.00 21.00 77 TYR B CA 1
ATOM 823 C C . TYR B 2 82 ? 41.723 26.135 38.504 1.00 21.32 77 TYR B C 1
ATOM 824 O O . TYR B 2 82 ? 42.557 25.310 38.067 1.00 25.39 77 TYR B O 1
ATOM 833 N N . GLU B 2 83 ? 41.874 26.863 39.597 1.00 17.34 78 GLU B N 1
ATOM 834 C CA . GLU B 2 83 ? 42.913 26.607 40.553 1.00 19.43 78 GLU B CA 1
ATOM 835 C C . GLU B 2 83 ? 42.494 25.493 41.459 1.00 18.09 78 GLU B C 1
ATOM 836 O O . GLU B 2 83 ? 41.375 25.562 42.048 1.00 17.92 78 GLU B O 1
ATOM 842 N N . VAL B 2 84 ? 43.325 24.451 41.554 1.00 16.46 79 VAL B N 1
ATOM 843 C CA . VAL B 2 84 ? 43.067 23.364 42.511 1.00 18.37 79 VAL B CA 1
ATOM 844 C C . VAL B 2 84 ? 43.706 23.637 43.878 1.00 19.03 79 VAL B C 1
ATOM 845 O O . VAL B 2 84 ? 44.907 23.711 44.053 1.00 19.48 79 VAL B O 1
ATOM 849 N N . ILE B 2 85 ? 42.846 23.774 44.856 1.00 17.06 80 ILE B N 1
ATOM 850 C CA . ILE B 2 85 ? 43.214 24.097 46.230 1.00 16.33 80 ILE B CA 1
ATOM 851 C C . ILE B 2 85 ? 43.328 22.819 47.022 1.00 16.24 80 ILE B C 1
ATOM 852 O O . ILE B 2 85 ? 44.262 22.640 47.783 1.00 18.41 80 ILE B O 1
ATOM 857 N N A GLU B 2 86 ? 42.387 21.891 46.828 0.60 17.14 81 GLU B N 1
ATOM 858 N N B GLU B 2 86 ? 42.361 21.920 46.847 0.40 16.51 81 GLU B N 1
ATOM 859 C CA A GLU B 2 86 ? 42.493 20.563 47.392 0.60 17.88 81 GLU B CA 1
ATOM 860 C CA B GLU B 2 86 ? 42.461 20.527 47.246 0.40 16.59 81 GLU B CA 1
ATOM 861 C C A GLU B 2 86 ? 43.803 19.879 46.933 0.60 18.25 81 GLU B C 1
ATOM 862 C C B GLU B 2 86 ? 43.849 19.926 46.921 0.40 17.36 81 GLU B C 1
ATOM 863 O O A GLU B 2 86 ? 44.198 19.955 45.766 0.60 17.26 81 GLU B O 1
ATOM 864 O O B GLU B 2 86 ? 44.366 20.138 45.823 0.40 16.76 81 GLU B O 1
ATOM 875 N N . GLY B 2 87 ? 44.464 19.218 47.873 1.00 18.10 82 GLY B N 1
ATOM 876 C CA . GLY B 2 87 ? 45.684 18.485 47.589 1.00 18.82 82 GLY B CA 1
ATOM 877 C C . GLY B 2 87 ? 46.939 19.248 47.935 1.00 22.13 82 GLY B C 1
ATOM 878 O O . GLY B 2 87 ? 47.972 18.629 48.059 1.00 23.06 82 GLY B O 1
ATOM 879 N N . MET B 2 88 ? 46.839 20.566 48.103 1.00 21.00 83 MET B N 1
ATOM 880 C CA . MET B 2 88 ? 47.926 21.351 48.711 1.00 22.37 83 MET B CA 1
ATOM 881 C C . MET B 2 88 ? 47.919 21.078 50.206 1.00 23.22 83 MET B C 1
ATOM 882 O O . MET B 2 88 ? 46.846 20.824 50.792 1.00 20.58 83 MET B O 1
ATOM 887 N N . PRO B 2 89 ? 49.090 21.158 50.856 1.00 22.78 84 PRO B N 1
ATOM 888 C CA . PRO B 2 89 ? 49.093 21.150 52.333 1.00 23.06 84 PRO B CA 1
ATOM 889 C C . PRO B 2 89 ? 48.115 22.199 52.850 1.00 21.61 84 PRO B C 1
ATOM 890 O O . PRO B 2 89 ? 48.017 23.299 52.326 1.00 17.55 84 PRO B O 1
ATOM 894 N N . ARG B 2 90 ? 47.343 21.837 53.847 1.00 23.05 85 ARG B N 1
ATOM 895 C CA . ARG B 2 90 ? 46.195 22.693 54.219 1.00 23.50 85 ARG B CA 1
ATOM 896 C C . ARG B 2 90 ? 46.574 24.071 54.670 1.00 23.92 85 ARG B C 1
ATOM 897 O O . ARG B 2 90 ? 45.901 25.037 54.350 1.00 23.37 85 ARG B O 1
ATOM 905 N N . THR B 2 91 ? 47.683 24.182 55.397 1.00 24.67 86 THR B N 1
ATOM 906 C CA . THR B 2 91 ? 48.110 25.462 55.888 1.00 26.15 86 THR B CA 1
ATOM 907 C C . THR B 2 91 ? 48.359 26.410 54.725 1.00 25.56 86 THR B C 1
ATOM 908 O O . THR B 2 91 ? 47.945 27.571 54.781 1.00 25.62 86 THR B O 1
ATOM 912 N N . ILE B 2 92 ? 49.002 25.892 53.669 1.00 25.04 87 ILE B N 1
ATOM 913 C CA . ILE B 2 92 ? 49.261 26.645 52.442 1.00 24.04 87 ILE B CA 1
ATOM 914 C C . ILE B 2 92 ? 47.975 26.925 51.685 1.00 21.70 87 ILE B C 1
ATOM 915 O O . ILE B 2 92 ? 47.771 28.006 51.141 1.00 21.19 87 ILE B O 1
ATOM 920 N N . ALA B 2 93 ? 47.106 25.933 51.624 1.00 21.51 88 ALA B N 1
ATOM 921 C CA . ALA B 2 93 ? 45.842 26.106 50.945 1.00 21.12 88 ALA B CA 1
ATOM 922 C C . ALA B 2 93 ? 45.043 27.276 51.461 1.00 21.80 88 ALA B C 1
ATOM 923 O O . ALA B 2 93 ? 44.448 28.016 50.692 1.00 18.95 88 ALA B O 1
ATOM 925 N N . TRP B 2 94 ? 44.989 27.449 52.792 1.00 22.19 89 TRP B N 1
ATOM 926 C CA . TRP B 2 94 ? 44.251 28.588 53.337 1.00 22.38 89 TRP B CA 1
ATOM 927 C C . TRP B 2 94 ? 44.733 29.947 52.813 1.00 23.00 89 TRP B C 1
ATOM 928 O O . TRP B 2 94 ? 43.930 30.851 52.557 1.00 23.98 89 TRP B O 1
ATOM 939 N N . MET B 2 95 ? 46.029 30.059 52.678 1.00 22.77 90 MET B N 1
ATOM 940 C CA . MET B 2 95 ? 46.685 31.270 52.224 1.00 26.88 90 MET B CA 1
ATOM 941 C C . MET B 2 95 ? 46.495 31.479 50.726 1.00 24.68 90 MET B C 1
ATOM 942 O O . MET B 2 95 ? 46.323 32.622 50.290 1.00 25.51 90 MET B O 1
ATOM 947 N N . VAL B 2 96 ? 46.521 30.392 49.959 1.00 24.35 91 VAL B N 1
ATOM 948 C CA . VAL B 2 96 ? 46.172 30.473 48.526 1.00 22.04 91 VAL B CA 1
ATOM 949 C C . VAL B 2 96 ? 44.726 30.990 48.356 1.00 21.54 91 VAL B C 1
ATOM 950 O O . VAL B 2 96 ? 44.433 31.923 47.546 1.00 21.85 91 VAL B O 1
ATOM 954 N N . GLN B 2 97 ? 43.807 30.395 49.111 1.00 21.03 92 GLN B N 1
ATOM 955 C CA . GLN B 2 97 ? 42.421 30.824 49.085 1.00 20.05 92 GLN B CA 1
ATOM 956 C C . GLN B 2 97 ? 42.263 32.331 49.384 1.00 22.95 92 GLN B C 1
ATOM 957 O O . GLN B 2 97 ? 41.546 33.065 48.695 1.00 22.65 92 GLN B O 1
ATOM 963 N N . ARG B 2 98 ? 42.925 32.755 50.445 1.00 25.03 93 ARG B N 1
ATOM 964 C CA . ARG B 2 98 ? 42.921 34.174 50.851 1.00 29.77 93 ARG B CA 1
ATOM 965 C C . ARG B 2 98 ? 43.517 35.041 49.751 1.00 28.34 93 ARG B C 1
ATOM 966 O O . ARG B 2 98 ? 42.926 36.037 49.346 1.00 31.72 93 ARG B O 1
ATOM 974 N N . SER B 2 99 ? 44.669 34.632 49.237 1.00 29.33 94 SER B N 1
ATOM 975 C CA . SER B 2 99 ? 45.328 35.391 48.182 1.00 29.59 94 SER B CA 1
ATOM 976 C C . SER B 2 99 ? 44.437 35.546 46.958 1.00 28.57 94 SER B C 1
ATOM 977 O O . SER B 2 99 ? 44.226 36.656 46.471 1.00 28.25 94 SER B O 1
ATOM 980 N N . LEU B 2 100 ? 43.853 34.439 46.496 1.00 25.97 95 LEU B N 1
ATOM 981 C CA . LEU B 2 100 ? 42.896 34.483 45.3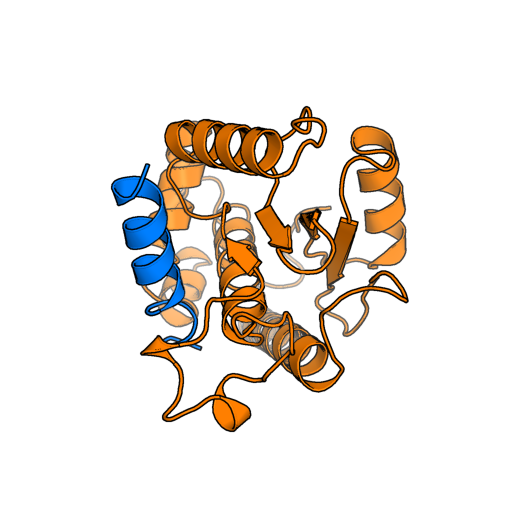85 1.00 24.92 95 LEU B CA 1
ATOM 982 C C . LEU B 2 100 ? 41.697 35.396 45.596 1.00 28.50 95 LEU B C 1
ATOM 983 O O . LEU B 2 100 ? 41.289 36.130 44.694 1.00 28.88 95 LEU B O 1
ATOM 988 N N . ALA B 2 101 ? 41.108 35.317 46.784 1.00 27.35 96 ALA B N 1
ATOM 989 C CA . ALA B 2 101 ? 39.952 36.129 47.120 1.00 27.44 96 ALA B CA 1
ATOM 990 C C . ALA B 2 101 ? 40.343 37.620 47.051 1.00 30.46 96 ALA B C 1
ATOM 991 O O . ALA B 2 101 ? 39.648 38.453 46.425 1.00 32.10 96 ALA B O 1
ATOM 993 N N . GLN B 2 102 ? 41.477 37.921 47.657 1.00 30.65 97 GLN B N 1
ATOM 994 C CA . GLN B 2 102 ? 41.957 39.309 47.721 1.00 34.44 97 GLN B CA 1
ATOM 995 C C . GLN B 2 102 ? 42.240 39.827 46.320 1.00 34.91 97 GLN B C 1
ATOM 996 O O . GLN B 2 102 ? 41.775 40.900 45.973 1.00 36.28 97 GLN B O 1
ATOM 1002 N N . GLU B 2 103 ? 42.904 39.032 45.480 1.00 31.34 98 GLU B N 1
ATOM 1003 C CA . GLU B 2 103 ? 43.207 39.445 44.106 1.00 32.12 98 GLU B CA 1
ATOM 1004 C C . GLU B 2 103 ? 41.986 39.745 43.261 1.00 33.24 98 GLU B C 1
ATOM 1005 O O . GLU B 2 103 ? 42.045 40.569 42.347 1.00 39.24 98 GLU B O 1
ATOM 1011 N N . HIS B 2 104 ? 40.882 39.074 43.541 1.00 31.63 99 HIS B N 1
ATOM 1012 C CA . HIS B 2 104 ? 39.668 39.219 42.754 1.00 31.64 99 HIS B CA 1
ATOM 1013 C C . HIS B 2 104 ? 38.597 40.071 43.383 1.00 31.37 99 HIS B C 1
ATOM 1014 O O . HIS B 2 104 ? 37.483 40.107 42.866 1.00 35.26 99 HIS B O 1
ATOM 1021 N N . GLY B 2 105 ? 38.912 40.751 44.484 1.00 34.92 100 GLY B N 1
ATOM 1022 C CA . GLY B 2 105 ? 37.939 41.590 45.190 1.00 34.11 100 GLY B CA 1
ATOM 1023 C C . GLY B 2 105 ? 36.679 40.880 45.618 1.00 35.89 100 GLY B C 1
ATOM 1024 O O . GLY B 2 105 ? 35.561 41.356 45.345 1.00 37.26 100 GLY B O 1
ATOM 1025 N N . ILE B 2 106 ? 36.843 39.702 46.235 1.00 34.38 101 ILE B N 1
ATOM 1026 C CA . ILE B 2 106 ? 35.691 38.906 46.687 1.00 33.42 101 ILE B CA 1
ATOM 1027 C C . ILE B 2 106 ? 35.973 38.493 48.115 1.00 29.74 101 ILE B C 1
ATOM 1028 O O . ILE B 2 106 ? 37.113 38.608 48.582 1.00 30.80 101 ILE B O 1
ATOM 1033 N N . GLU B 2 107 ? 34.923 38.042 48.794 1.00 33.85 102 GLU B N 1
ATOM 1034 C CA . GLU B 2 107 ? 34.997 37.624 50.196 1.00 36.71 102 GLU B CA 1
ATOM 1035 C C . GLU B 2 107 ? 35.789 36.318 50.254 1.00 34.71 102 GLU B C 1
ATOM 1036 O O . GLU B 2 107 ? 35.609 35.473 49.369 1.00 33.08 102 GLU B O 1
ATOM 1042 N N . THR B 2 108 ? 36.665 36.175 51.256 1.00 32.56 103 THR B N 1
ATOM 1043 C CA . THR B 2 108 ? 37.355 34.902 51.524 1.00 32.12 103 THR B CA 1
ATOM 1044 C C . THR B 2 108 ? 36.320 33.981 52.181 1.00 31.43 103 THR B C 1
ATOM 1045 O O . THR B 2 108 ? 35.700 34.398 53.176 1.00 31.84 103 THR B O 1
ATOM 1049 N N . PRO B 2 109 ? 36.090 32.751 51.630 1.00 28.70 104 PRO B N 1
ATOM 1050 C CA . PRO B 2 109 ? 35.085 31.904 52.265 1.00 27.14 104 PRO B CA 1
ATOM 1051 C C . PRO B 2 109 ? 35.551 31.461 53.633 1.00 26.59 104 PRO B C 1
ATOM 1052 O O . PRO B 2 109 ? 36.749 31.331 53.878 1.00 25.47 104 PRO B O 1
ATOM 1056 N N . LYS B 2 110 ? 34.582 31.272 54.508 1.00 25.53 105 LYS B N 1
ATOM 1057 C CA . LYS B 2 110 ? 34.826 30.804 55.862 1.00 26.55 105 LYS B CA 1
ATOM 1058 C C . LYS B 2 110 ? 35.548 29.439 55.869 1.00 22.08 105 LYS B C 1
ATOM 1059 O O . LYS B 2 110 ? 36.457 29.215 56.623 1.00 22.89 105 LYS B O 1
ATOM 1065 N N . TYR B 2 111 ? 35.092 28.544 55.014 1.00 21.95 106 TYR B N 1
ATOM 1066 C CA . TYR B 2 111 ? 35.603 27.182 54.917 1.00 20.56 106 TYR B CA 1
ATOM 1067 C C . TYR B 2 111 ? 36.589 27.069 53.712 1.00 21.71 106 TYR B C 1
ATOM 1068 O O . TYR B 2 111 ? 36.565 27.920 52.812 1.00 23.24 106 TYR B O 1
ATOM 1077 N N . LEU B 2 112 ? 37.448 26.048 53.737 1.00 20.78 107 LEU B N 1
ATOM 1078 C CA . LEU B 2 112 ? 38.450 25.855 52.724 1.00 21.91 107 LEU B CA 1
ATOM 1079 C C . LEU B 2 112 ? 37.803 25.193 51.494 1.00 21.15 107 LEU B C 1
ATOM 1080 O O . LEU B 2 112 ? 37.176 24.140 51.597 1.00 18.22 107 LEU B O 1
ATOM 1085 N N . ALA B 2 113 ? 37.927 25.858 50.362 1.00 19.38 108 ALA B N 1
ATOM 1086 C CA . ALA B 2 113 ? 37.338 25.390 49.113 1.00 16.84 108 ALA B CA 1
ATOM 1087 C C . ALA B 2 113 ? 38.220 24.298 48.519 1.00 16.91 108 ALA B C 1
ATOM 1088 O O . ALA B 2 113 ? 39.345 24.088 48.935 1.00 16.66 108 ALA B O 1
ATOM 1090 N N . ASP B 2 114 ? 37.689 23.628 47.535 1.00 15.17 109 ASP B N 1
ATOM 1091 C CA . ASP B 2 114 ? 38.462 22.682 46.715 1.00 14.67 109 ASP B CA 1
ATOM 1092 C C . ASP B 2 114 ? 39.062 23.236 45.419 1.00 13.97 109 ASP B C 1
ATOM 1093 O O . ASP B 2 114 ? 40.178 22.835 45.050 1.00 13.93 109 ASP B O 1
ATOM 1098 N N . LEU B 2 115 ? 38.334 24.148 44.749 1.00 13.66 110 LEU B N 1
ATOM 1099 C CA . LEU B 2 115 ? 38.754 24.797 43.528 1.00 15.53 110 LEU B CA 1
ATOM 1100 C C . LEU B 2 115 ? 38.386 26.238 43.560 1.00 16.43 110 LEU B C 1
ATOM 1101 O O . LEU B 2 115 ? 37.510 26.639 44.336 1.00 15.40 110 LEU B O 1
ATOM 1106 N N . PHE B 2 116 ? 39.051 27.021 42.712 1.00 15.67 111 PHE B N 1
ATOM 1107 C CA . PHE B 2 116 ? 38.634 28.381 42.403 1.00 15.99 111 PHE B CA 1
ATOM 1108 C C . PHE B 2 116 ? 38.489 28.475 40.877 1.00 16.50 111 PHE B C 1
ATOM 1109 O O . PHE B 2 116 ? 39.429 28.082 40.154 1.00 16.66 111 PHE B O 1
ATOM 1117 N N . ASP B 2 117 ? 37.350 28.992 40.426 1.00 18.84 112 ASP B N 1
ATOM 1118 C CA . ASP B 2 117 ? 36.996 29.115 39.014 1.00 19.41 112 ASP B CA 1
ATOM 1119 C C . ASP B 2 117 ? 37.388 30.530 38.629 1.00 19.33 112 ASP B C 1
ATOM 1120 O O . ASP B 2 117 ? 36.726 31.484 39.032 1.00 20.62 112 ASP B O 1
ATOM 1125 N N . TYR B 2 118 ? 38.485 30.675 37.893 1.00 19.46 113 TYR B N 1
ATOM 1126 C CA . TYR B 2 118 ? 38.915 31.963 37.411 1.00 20.09 113 TYR B CA 1
ATOM 1127 C C . TYR B 2 118 ? 37.908 32.673 36.459 1.00 21.77 113 TYR B C 1
ATOM 1128 O O . TYR B 2 118 ? 37.965 33.899 36.296 1.00 25.87 113 TYR B O 1
ATOM 1137 N N . LYS B 2 119 ? 37.032 31.939 35.813 1.00 23.75 114 LYS B N 1
ATOM 1138 C CA . LYS B 2 119 ? 36.101 32.574 34.858 1.00 24.86 114 LYS B CA 1
ATOM 1139 C C . LYS B 2 119 ? 34.983 33.283 35.607 1.00 26.92 114 LYS B C 1
ATOM 1140 O O . LYS B 2 119 ? 34.735 34.483 35.390 1.00 29.11 114 LYS B O 1
ATOM 1146 N N . THR B 2 120 ? 34.300 32.537 36.479 1.00 26.62 115 THR B N 1
ATOM 1147 C CA . THR B 2 120 ? 33.160 33.041 37.263 1.00 26.15 115 THR B CA 1
ATOM 1148 C C . THR B 2 120 ? 33.586 33.745 38.555 1.00 26.47 115 THR B C 1
ATOM 1149 O O . THR B 2 120 ? 32.748 34.363 39.225 1.00 29.48 115 THR B O 1
ATOM 1153 N N . LYS B 2 121 ? 34.861 33.599 38.936 1.00 22.33 116 LYS B N 1
ATOM 1154 C CA . LYS B 2 121 ? 35.430 34.170 40.170 1.00 24.45 116 LYS B CA 1
ATOM 1155 C C . LYS B 2 121 ? 34.706 33.635 41.432 1.00 25.19 116 LYS B C 1
ATOM 1156 O O . LYS B 2 121 ? 34.392 34.373 42.369 1.00 25.75 116 LYS B O 1
ATOM 1162 N N . ARG B 2 122 ? 34.465 32.328 41.420 1.00 23.48 117 ARG B N 1
ATOM 1163 C CA . ARG B 2 122 ? 33.763 31.644 42.488 1.00 23.24 117 ARG B CA 1
ATOM 1164 C C . ARG B 2 122 ? 34.634 30.498 42.984 1.00 22.04 117 ARG B C 1
ATOM 1165 O O . ARG B 2 122 ? 35.277 29.800 42.183 1.00 21.31 117 ARG B O 1
ATOM 1173 N N . PHE B 2 123 ? 34.587 30.293 44.300 1.00 21.14 118 PHE B N 1
ATOM 1174 C CA . PHE B 2 123 ? 35.143 29.108 44.918 1.00 19.55 118 PHE B CA 1
ATOM 1175 C C . PHE B 2 123 ? 34.153 27.971 44.791 1.00 18.97 118 PHE B C 1
ATOM 1176 O O . PHE B 2 123 ? 32.940 28.163 44.741 1.00 21.39 118 PHE B O 1
ATOM 1184 N N . ILE B 2 124 ? 34.687 26.764 44.669 1.00 17.55 119 ILE B N 1
ATOM 1185 C CA . ILE B 2 124 ? 33.949 25.574 44.427 1.00 17.62 119 ILE B CA 1
AT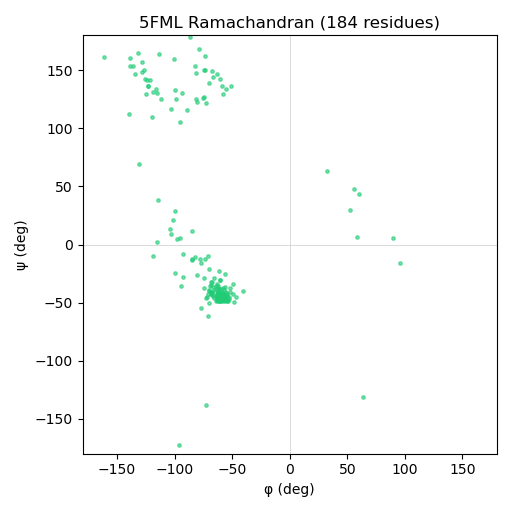OM 1186 C C . ILE B 2 124 ? 34.233 24.546 45.523 1.00 17.76 119 ILE B C 1
ATOM 1187 O O . ILE B 2 124 ? 35.363 24.331 45.921 1.00 16.23 119 ILE B O 1
ATOM 1192 N N . GLU B 2 125 ? 33.181 23.901 45.988 1.00 16.34 120 GLU B N 1
ATOM 1193 C CA . GLU B 2 125 ? 33.308 22.735 46.865 1.00 19.26 120 GLU B CA 1
ATOM 1194 C C . GLU B 2 125 ? 32.824 21.522 46.085 1.00 19.01 120 GLU B C 1
ATOM 1195 O O . GLU B 2 125 ? 31.708 21.503 45.485 1.00 17.16 120 GLU B O 1
ATOM 1201 N N . VAL B 2 126 ? 33.672 20.498 46.001 1.00 17.63 121 VAL B N 1
ATOM 1202 C CA . VAL B 2 126 ? 33.329 19.278 45.332 1.00 18.72 121 VAL B CA 1
ATOM 1203 C C . VAL B 2 126 ? 32.922 18.245 46.358 1.00 19.26 121 VAL B C 1
ATOM 1204 O O . VAL B 2 126 ? 33.591 18.081 47.395 1.00 21.74 121 VAL B O 1
ATOM 1208 N N . GLY B 2 127 ? 31.804 17.573 46.104 1.00 19.07 122 GLY B N 1
ATOM 1209 C CA . GLY B 2 127 ? 31.317 16.451 46.897 1.00 20.51 122 GLY B CA 1
ATOM 1210 C C . GLY B 2 127 ? 31.087 15.190 46.100 1.00 20.91 122 GLY B C 1
ATOM 1211 O O . GLY B 2 127 ? 30.663 15.228 44.945 1.00 20.30 122 GLY B O 1
ATOM 1212 N N . ILE B 2 128 ? 31.423 14.041 46.706 1.00 21.63 123 ILE B N 1
ATOM 1213 C CA . ILE B 2 128 ? 31.261 12.721 46.108 1.00 23.24 123 ILE B CA 1
ATOM 1214 C C . ILE B 2 128 ? 30.440 11.838 47.059 1.00 24.26 123 ILE B C 1
ATOM 1215 O O . ILE B 2 128 ? 30.810 11.672 48.231 1.00 23.39 123 ILE B O 1
ATOM 1220 N N A THR B 2 129 ? 29.294 11.343 46.578 0.50 24.67 124 THR B N 1
ATOM 1221 N N B THR B 2 129 ? 29.416 11.183 46.541 0.50 25.70 124 THR B N 1
ATOM 1222 C CA A THR B 2 129 ? 28.367 10.527 47.404 0.50 25.49 124 THR B CA 1
ATOM 1223 C CA B THR B 2 129 ? 28.438 10.552 47.424 0.50 27.44 124 THR B CA 1
ATOM 1224 C C A THR B 2 129 ? 28.073 9.168 46.821 0.50 25.93 124 THR B C 1
ATOM 1225 C C B THR B 2 129 ? 27.979 9.216 46.847 0.50 27.05 124 THR B C 1
ATOM 1226 O O A THR B 2 129 ? 28.077 8.983 45.610 0.50 24.51 124 THR B O 1
ATOM 1227 O O B THR B 2 129 ? 27.841 9.079 45.647 0.50 26.56 124 THR B O 1
ATOM 1234 N N . LYS B 2 130 ? 27.854 8.210 47.725 1.00 30.35 125 LYS B N 1
ATOM 1235 C CA . LYS B 2 130 ? 27.379 6.884 47.385 1.00 39.11 125 LYS B CA 1
ATOM 1236 C C . LYS B 2 130 ? 25.865 6.919 47.319 1.00 44.20 125 LYS B C 1
ATOM 1237 O O . LYS B 2 130 ? 25.257 6.095 46.638 1.00 51.09 125 LYS B O 1
ATOM 1243 N N . GLY B 2 131 ? 25.270 7.864 48.048 1.00 42.08 126 GLY B N 1
ATOM 1244 C CA . GLY B 2 131 ? 23.871 8.236 47.882 1.00 45.10 126 GLY B CA 1
ATOM 1245 C C . GLY B 2 131 ? 23.511 9.043 46.632 1.00 41.05 126 GLY B C 1
ATOM 1246 O O . GLY B 2 131 ? 23.957 8.759 45.502 1.00 38.98 126 GLY B O 1
ATOM 1247 N N . LEU B 2 132 ? 22.656 10.020 46.865 1.00 41.01 127 LEU B N 1
ATOM 1248 C CA . LEU B 2 132 ? 22.019 10.781 45.821 1.00 40.88 127 LEU B CA 1
ATOM 1249 C C . LEU B 2 132 ? 22.480 12.223 45.957 1.00 30.40 127 LEU B C 1
ATOM 1250 O O . LEU B 2 132 ? 22.509 12.805 47.060 1.00 29.93 127 LEU B O 1
ATOM 1255 N N . ALA B 2 133 ? 22.842 12.775 44.823 1.00 30.59 128 ALA B N 1
ATOM 1256 C CA . ALA B 2 133 ? 23.618 14.017 44.755 1.00 25.50 128 ALA B CA 1
ATOM 1257 C C . ALA B 2 133 ? 22.844 15.194 45.326 1.00 25.62 128 ALA B C 1
ATOM 1258 O O . ALA B 2 133 ? 23.376 16.028 46.053 1.00 24.18 128 ALA B O 1
ATOM 1260 N N . ASP B 2 134 ? 21.543 15.230 45.077 1.00 27.56 129 ASP B N 1
ATOM 1261 C CA . ASP B 2 134 ? 20.758 16.386 45.503 1.00 30.26 129 ASP B CA 1
ATOM 1262 C C . ASP B 2 134 ? 20.614 16.439 46.986 1.00 27.55 129 ASP B C 1
ATOM 1263 O O . ASP B 2 134 ? 20.647 17.520 47.569 1.00 26.86 129 ASP B O 1
ATOM 1268 N N . ASP B 2 135 ? 20.424 15.2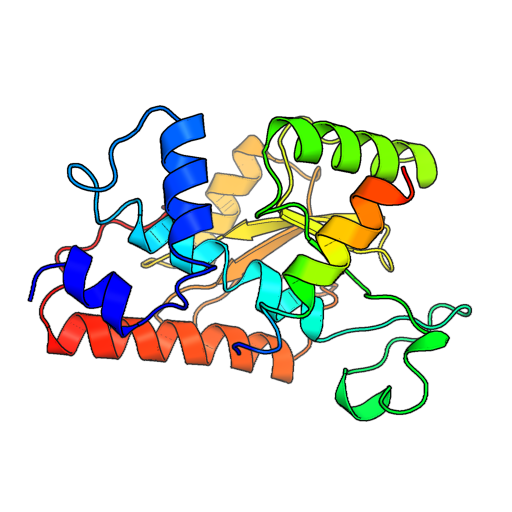68 47.621 1.00 28.09 130 ASP B N 1
ATOM 1269 C CA . ASP B 2 135 ? 20.363 15.196 49.103 1.00 29.12 130 ASP B CA 1
ATOM 1270 C C . ASP B 2 135 ? 21.626 15.815 49.757 1.00 27.08 130 ASP B C 1
ATOM 1271 O O . ASP B 2 135 ? 21.559 16.625 50.690 1.00 26.91 130 ASP B O 1
ATOM 1276 N N . TYR B 2 136 ? 22.782 15.458 49.206 1.00 26.71 131 TYR B N 1
ATOM 1277 C CA . TYR B 2 136 ? 24.055 15.957 49.691 1.00 26.86 131 TYR B CA 1
ATOM 1278 C C . TYR B 2 136 ? 24.244 17.449 49.382 1.00 24.07 131 TYR B C 1
ATOM 1279 O O . TYR B 2 136 ? 24.727 18.187 50.219 1.00 26.24 131 TYR B O 1
ATOM 1288 N N . PHE B 2 137 ? 23.838 17.879 48.197 1.00 24.95 132 PHE B N 1
ATOM 1289 C CA . PHE B 2 137 ? 23.758 19.314 47.906 1.00 23.88 132 PHE B CA 1
ATOM 1290 C C . PHE B 2 137 ? 23.021 20.091 49.014 1.00 25.40 132 PHE B C 1
ATOM 1291 O O . PHE B 2 137 ? 23.519 21.077 49.548 1.00 22.90 132 PHE B O 1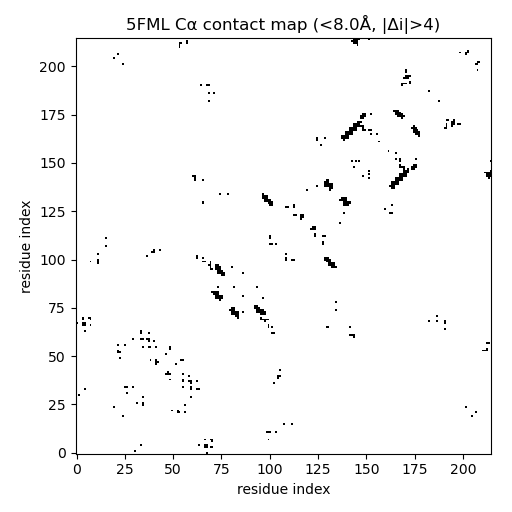
ATOM 1299 N N . TRP B 2 138 ? 21.839 19.629 49.427 1.00 26.75 133 TRP B N 1
ATOM 1300 C CA . TRP B 2 138 ? 21.115 20.410 50.418 1.00 28.66 133 TRP B CA 1
ATOM 1301 C C . TRP B 2 138 ? 21.803 20.450 51.779 1.00 29.67 133 TRP B C 1
ATOM 1302 O O . TRP B 2 138 ? 21.782 21.469 52.461 1.00 29.71 133 TRP B O 1
ATOM 1313 N N . LYS B 2 139 ? 22.416 19.332 52.156 1.00 33.25 134 LYS B N 1
ATOM 1314 C CA . LYS B 2 139 ? 23.169 19.244 53.380 1.00 34.47 134 LYS B CA 1
ATOM 1315 C C . LYS B 2 139 ? 24.343 20.213 53.349 1.00 32.73 134 LYS B C 1
ATOM 1316 O O . LYS B 2 139 ? 24.528 20.996 54.275 1.00 34.95 134 LYS B O 1
ATOM 1322 N N . LYS B 2 140 ? 25.114 20.210 52.273 1.00 33.71 135 LYS B N 1
ATOM 1323 C CA . LYS B 2 140 ? 26.272 21.122 52.208 1.00 33.26 135 LYS B CA 1
ATOM 1324 C C . LYS B 2 140 ? 25.888 22.591 52.104 1.00 33.07 135 LYS B C 1
ATOM 1325 O O . LYS B 2 140 ? 26.597 23.442 52.619 1.00 32.72 135 LYS B O 1
ATOM 1331 N N . LYS B 2 141 ? 24.768 22.871 51.454 1.00 35.40 136 LYS B N 1
ATOM 1332 C CA . LYS B 2 141 ? 24.157 24.208 51.463 1.00 39.85 136 LYS B CA 1
ATOM 1333 C C . LYS B 2 141 ? 23.935 24.817 52.859 1.00 38.95 136 LYS B C 1
ATOM 1334 O O . LYS B 2 141 ? 24.185 25.997 53.038 1.00 38.64 136 LYS B O 1
ATOM 1340 N N . GLU B 2 142 ? 23.488 24.015 53.829 1.00 41.67 137 GLU B N 1
ATOM 1341 C CA . GLU B 2 142 ? 23.283 24.483 55.220 1.00 41.60 137 GLU B CA 1
ATOM 1342 C C . GLU B 2 142 ? 24.552 25.121 55.779 1.00 41.96 137 GLU B C 1
ATOM 1343 O O . GLU B 2 142 ? 24.490 26.178 56.375 1.00 40.74 137 GLU B O 1
ATOM 1349 N N . LYS B 2 143 ? 25.707 24.483 55.551 1.00 39.84 138 LYS B N 1
ATOM 1350 C CA . LYS B 2 143 ? 27.010 25.018 55.987 1.00 38.89 138 LYS B CA 1
ATOM 1351 C C . LYS B 2 143 ? 27.475 26.195 55.161 1.00 35.06 138 LYS B C 1
ATOM 1352 O O . LYS B 2 143 ? 27.965 27.204 55.684 1.00 35.08 138 LYS B O 1
ATOM 1358 N N . LEU B 2 144 ? 27.362 26.039 53.847 1.00 33.88 139 LEU B N 1
ATOM 1359 C CA . LEU B 2 144 ? 28.047 26.913 52.921 1.00 32.19 139 LEU B CA 1
ATOM 1360 C C . LEU B 2 144 ? 27.243 28.109 52.447 1.00 31.88 139 LEU B C 1
ATOM 1361 O O . LEU B 2 144 ? 27.842 29.127 52.121 1.00 29.71 139 LEU B O 1
ATOM 1366 N N . GLY B 2 145 ? 25.915 27.998 52.418 1.00 33.00 140 GLY B N 1
ATOM 1367 C CA . GLY B 2 145 ? 25.063 29.071 51.903 1.00 30.80 140 GLY B CA 1
ATOM 1368 C C . GLY B 2 145 ? 25.354 29.271 50.417 1.00 31.38 140 GLY B C 1
ATOM 1369 O O . GLY B 2 145 ? 25.427 28.299 49.631 1.00 31.32 140 GLY B O 1
ATOM 1370 N N . ASN B 2 146 ? 25.559 30.526 50.044 1.00 30.71 141 ASN B N 1
ATOM 1371 C CA . ASN B 2 146 ? 25.943 30.909 48.702 1.00 32.90 141 ASN B CA 1
ATOM 1372 C C . ASN B 2 146 ? 27.451 31.216 48.628 1.00 29.81 141 ASN B C 1
ATOM 1373 O O . ASN B 2 146 ? 27.889 31.933 47.721 1.00 29.59 141 ASN B O 1
ATOM 1378 N N . SER B 2 147 ? 28.233 30.705 49.578 1.00 27.00 142 SER B N 1
ATOM 1379 C CA . SER B 2 147 ? 29.641 31.098 49.664 1.00 28.23 142 SER B CA 1
ATOM 1380 C C . SER B 2 147 ? 30.462 30.439 48.561 1.00 27.13 142 SER B C 1
ATOM 1381 O O . SER B 2 147 ? 31.491 31.012 48.173 1.00 27.54 142 SER B O 1
ATOM 1384 N N . MET B 2 148 ? 30.025 29.250 48.122 1.00 26.42 143 MET B N 1
ATOM 1385 C CA . MET B 2 148 ? 30.678 28.458 47.080 1.00 25.10 143 MET B CA 1
ATOM 1386 C C . MET B 2 148 ? 29.704 27.816 46.116 1.00 25.31 143 MET B C 1
ATOM 1387 O O . MET B 2 148 ? 28.549 27.514 46.461 1.00 23.95 143 MET B O 1
ATOM 1392 N N . GLU B 2 149 ? 30.204 27.572 44.903 1.00 22.93 144 GLU B N 1
ATOM 1393 C CA . GLU B 2 149 ? 29.530 26.692 43.994 1.00 23.56 144 GLU B CA 1
ATOM 1394 C C . GLU B 2 149 ? 29.722 25.254 44.440 1.00 22.22 144 GLU B C 1
ATOM 1395 O O . GLU B 2 149 ? 30.830 24.800 44.652 1.00 23.25 144 GLU B O 1
ATOM 1401 N N . LEU B 2 150 ? 28.639 24.518 44.582 1.00 21.22 145 LEU B N 1
ATOM 1402 C CA . LEU B 2 150 ? 28.730 23.091 44.858 1.00 22.37 145 LEU B CA 1
ATOM 1403 C C . LEU B 2 150 ? 28.687 22.285 43.608 1.00 23.70 145 LEU B C 1
ATOM 1404 O O . LEU B 2 150 ? 27.788 22.500 42.752 1.00 26.10 145 LEU B O 1
ATOM 1409 N N . MET B 2 151 ? 29.651 21.348 43.480 1.00 20.99 146 MET B N 1
ATOM 1410 C CA . MET B 2 151 ? 29.682 20.358 42.416 1.00 21.14 146 MET B CA 1
ATOM 1411 C C . MET B 2 151 ? 29.632 18.961 43.030 1.00 24.32 146 MET B C 1
ATOM 1412 O O . MET B 2 151 ? 30.611 18.504 43.666 1.00 21.12 146 MET B O 1
ATOM 1417 N N . ILE B 2 152 ? 28.497 18.277 42.847 1.00 21.01 147 ILE B N 1
ATOM 1418 C CA . ILE B 2 152 ? 28.243 17.007 43.492 1.00 22.23 147 ILE B CA 1
ATOM 1419 C C . ILE B 2 152 ? 28.129 15.905 42.482 1.00 20.97 147 ILE B C 1
ATOM 1420 O O . ILE B 2 152 ? 27.401 16.006 41.464 1.00 19.83 147 ILE B O 1
ATOM 1425 N N . PHE B 2 153 ? 28.862 14.813 42.728 1.00 19.56 148 PHE B N 1
ATOM 1426 C CA . PHE B 2 153 ? 28.808 13.652 41.895 1.00 21.39 148 PH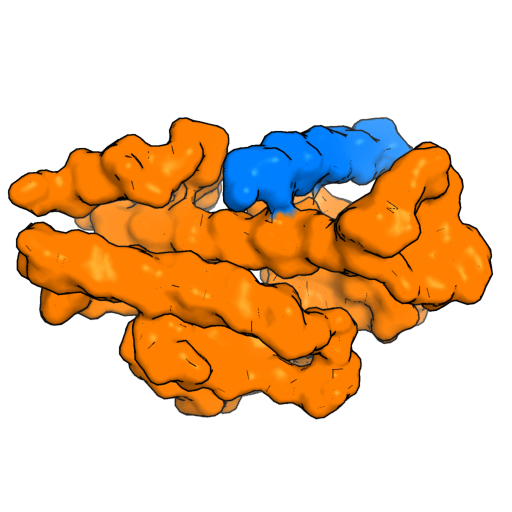E B CA 1
ATOM 1427 C C . PHE B 2 153 ? 28.549 12.423 42.744 1.00 22.95 148 PHE B C 1
ATOM 1428 O O . PHE B 2 153 ? 28.957 12.377 43.911 1.00 22.71 148 PHE B O 1
ATOM 1436 N N A SER B 2 154 ? 27.884 11.435 42.162 0.50 23.40 149 SER B N 1
ATOM 1437 N N B SER B 2 154 ? 27.864 11.450 42.147 0.50 23.23 149 SER B N 1
ATOM 1438 C CA A SER B 2 154 ? 27.616 10.192 42.873 0.50 23.95 149 SER B CA 1
ATOM 1439 C CA B SER B 2 154 ? 27.598 10.165 42.795 0.50 23.64 149 SER B CA 1
ATOM 1440 C C A SER B 2 154 ? 28.075 9.003 42.064 0.50 25.00 149 SER B C 1
ATOM 1441 C C B SER B 2 154 ? 28.264 9.033 42.079 0.50 24.89 149 SER B C 1
ATOM 1442 O O A SER B 2 154 ? 28.195 9.059 40.828 0.50 27.82 149 SER B O 1
ATOM 1443 O O B SER B 2 154 ? 28.775 9.179 40.945 0.50 26.09 149 SER B O 1
ATOM 1448 N N . TYR B 2 155 ? 28.294 7.892 42.756 1.00 23.85 150 TYR B N 1
ATOM 1449 C CA . TYR B 2 155 ? 28.716 6.647 42.145 1.00 26.14 150 TYR B CA 1
ATOM 1450 C C . TYR B 2 155 ? 27.637 5.973 41.248 1.00 29.87 150 TYR B C 1
ATOM 1451 O O . TYR B 2 155 ? 27.942 4.980 40.566 1.00 30.92 150 TYR B O 1
ATOM 1460 N N . ASN B 2 156 ? 26.418 6.519 41.223 1.00 32.01 151 ASN B N 1
ATOM 1461 C CA . ASN B 2 156 ? 25.281 5.933 40.488 1.00 37.82 151 ASN B CA 1
ATOM 1462 C C . ASN B 2 156 ? 24.832 6.851 39.337 1.00 38.39 151 ASN B C 1
ATOM 1463 O O . ASN B 2 156 ? 23.639 6.950 39.036 1.00 38.80 151 ASN B O 1
ATOM 1468 N N . GLN B 2 157 ? 25.810 7.482 38.673 1.00 36.53 152 GLN B N 1
ATOM 1469 C CA . GLN B 2 157 ? 25.591 8.484 37.602 1.00 39.64 152 GLN B CA 1
ATOM 1470 C C . GLN B 2 157 ? 24.758 9.732 37.976 1.00 36.65 152 GLN B C 1
ATOM 1471 O O . GLN B 2 157 ? 24.471 10.556 37.125 1.00 37.99 152 GLN B O 1
ATOM 1477 N N . ASP B 2 158 ? 24.416 9.888 39.248 1.00 36.19 153 ASP B N 1
ATOM 1478 C CA . ASP B 2 158 ? 23.645 11.031 39.723 1.00 35.23 153 ASP B CA 1
ATOM 1479 C C . ASP B 2 158 ? 24.638 12.186 39.919 1.00 33.79 153 ASP B C 1
ATOM 1480 O O . ASP B 2 158 ? 25.828 11.966 40.108 1.00 28.45 153 ASP B O 1
ATOM 1485 N N . TYR B 2 159 ? 24.165 13.416 39.822 1.00 33.70 154 TYR B N 1
ATOM 1486 C CA . TYR B 2 159 ? 25.029 14.572 40.058 1.00 32.66 154 TYR B CA 1
ATOM 1487 C C . TYR B 2 159 ? 24.184 15.794 40.343 1.00 31.94 154 TYR B C 1
ATOM 1488 O O . TYR B 2 159 ? 22.983 15.818 40.049 1.00 30.33 154 TYR B O 1
ATOM 1497 N N . SER B 2 160 ? 24.797 16.795 40.943 1.00 25.27 155 SER B N 1
ATOM 1498 C CA . SER B 2 160 ? 24.116 18.074 41.188 1.00 24.30 155 SER B CA 1
ATOM 1499 C C . SER B 2 160 ? 25.125 19.157 40.895 1.00 24.26 155 SER B C 1
ATOM 1500 O O . SER B 2 160 ? 26.108 19.307 41.598 1.00 22.84 155 SER B O 1
ATOM 1503 N N . LEU B 2 161 ? 24.859 19.902 39.823 1.00 23.64 156 LEU B N 1
ATOM 1504 C CA . LEU B 2 161 ? 25.740 20.957 39.363 1.00 24.61 156 LEU B CA 1
ATOM 1505 C C . LEU B 2 161 ? 24.865 22.140 39.061 1.00 28.87 156 LEU B C 1
ATOM 1506 O O . LEU B 2 161 ? 23.716 21.966 38.663 1.00 27.98 156 LEU B O 1
ATOM 1511 N N . SER B 2 162 ? 25.396 23.323 39.286 1.00 27.70 157 SER B N 1
ATOM 1512 C CA . SER B 2 162 ? 24.760 24.539 38.812 1.00 29.99 157 SER B CA 1
ATOM 1513 C C . SER B 2 162 ? 24.574 24.545 37.271 1.00 29.78 157 SER B C 1
ATOM 1514 O O . SER B 2 162 ? 25.458 24.138 36.505 1.00 28.87 157 SER B O 1
ATOM 1517 N N . ASN B 2 163 ? 23.388 24.980 36.838 1.00 31.84 158 ASN B N 1
ATOM 1518 C CA . ASN B 2 163 ? 23.104 25.246 35.441 1.00 38.25 158 ASN B CA 1
ATOM 1519 C C . ASN B 2 163 ? 24.208 26.118 34.816 1.00 39.79 158 ASN B C 1
ATOM 1520 O O . ASN B 2 163 ? 24.537 25.955 33.643 1.00 45.60 158 ASN B O 1
ATOM 1525 N N . GLU B 2 164 ? 24.766 27.018 35.621 1.00 42.84 159 GLU B N 1
ATOM 1526 C CA . GLU B 2 164 ? 25.833 27.918 35.218 1.00 45.97 159 GLU B CA 1
ATOM 1527 C C . GLU B 2 164 ? 27.235 27.453 35.666 1.00 43.55 159 GLU B C 1
ATOM 1528 O O . GLU B 2 164 ? 28.134 28.279 35.869 1.00 43.91 159 GLU B O 1
ATOM 1534 N N . SER B 2 165 ? 27.429 26.142 35.807 1.00 39.48 160 SER B N 1
ATOM 1535 C CA . SER B 2 165 ? 28.766 25.581 36.072 1.00 34.89 160 SER B CA 1
ATOM 1536 C C . SER B 2 165 ? 29.615 25.644 34.808 1.00 32.42 160 SER B C 1
ATOM 1537 O O . SER B 2 165 ? 29.104 25.512 33.705 1.00 30.08 160 SER B O 1
ATOM 1540 N N . SER B 2 166 ? 30.923 25.780 34.988 1.00 33.82 161 SER B N 1
ATOM 1541 C CA . SER B 2 166 ? 31.866 25.729 33.871 1.00 34.66 161 SER B CA 1
ATOM 1542 C C . SER B 2 166 ? 32.142 24.297 33.355 1.00 35.67 161 SER B C 1
ATOM 1543 O O . SER B 2 166 ? 32.651 24.127 32.254 1.00 32.14 161 SER B O 1
ATOM 1546 N N . LEU B 2 167 ? 31.790 23.260 34.124 1.00 33.29 162 LEU B N 1
ATOM 1547 C CA . LEU B 2 167 ? 32.023 21.868 33.688 1.00 34.63 162 LEU B CA 1
ATOM 1548 C C . LEU B 2 167 ? 31.060 21.471 32.579 1.00 38.00 162 LEU B C 1
ATOM 1549 O O . LEU B 2 167 ? 29.851 21.532 32.787 1.00 43.01 162 LEU B O 1
ATOM 1554 N N . ASP B 2 168 ? 31.580 21.062 31.417 1.00 37.03 163 ASP B N 1
ATOM 1555 C CA . ASP B 2 168 ? 30.729 20.644 30.279 1.00 41.71 163 ASP B CA 1
ATOM 1556 C C . ASP B 2 168 ? 30.321 19.160 30.318 1.00 43.10 163 ASP B C 1
ATOM 1557 O O . ASP B 2 168 ? 30.682 18.445 31.243 1.00 37.48 163 ASP B O 1
ATOM 1562 N N . GLU B 2 169 ? 29.535 18.720 29.333 1.00 43.85 164 GLU B N 1
ATOM 1563 C CA . GLU B 2 169 ? 29.093 17.311 29.233 1.00 42.46 164 GLU B CA 1
ATOM 1564 C C . GLU B 2 169 ? 30.211 16.287 29.250 1.00 39.89 164 GLU B C 1
ATOM 1565 O O . GLU B 2 169 ? 30.130 15.288 29.976 1.00 33.65 164 GLU B O 1
ATOM 1571 N N . GLU B 2 170 ? 31.238 16.526 28.440 1.00 39.73 165 GLU B N 1
ATOM 1572 C CA . GLU B 2 170 ? 32.406 15.645 28.367 1.00 38.82 165 GLU B CA 1
ATOM 1573 C C . GLU B 2 170 ? 33.095 15.558 29.735 1.00 35.46 165 GLU B C 1
ATOM 1574 O O . GLU B 2 170 ? 33.449 14.471 30.171 1.00 33.14 165 GLU B O 1
ATOM 1580 N N . GLY B 2 171 ? 33.265 16.692 30.412 1.00 31.88 166 GLY B N 1
ATOM 1581 C CA . GLY B 2 171 ? 33.939 16.686 31.722 1.00 32.08 166 GLY B CA 1
ATOM 1582 C C . GLY B 2 171 ? 33.145 15.968 32.812 1.00 30.51 166 GLY B C 1
ATOM 1583 O O . GLY B 2 171 ? 33.707 15.207 33.615 1.00 28.76 166 GLY B O 1
ATOM 1584 N N . LYS B 2 172 ? 31.836 16.214 32.819 1.00 29.37 167 LYS B N 1
ATOM 1585 C CA . LYS B 2 172 ? 30.887 15.475 33.687 1.00 30.87 167 LYS B CA 1
ATOM 1586 C C . LYS B 2 172 ? 30.953 13.989 33.441 1.00 29.40 167 LYS B C 1
ATOM 1587 O O . LYS B 2 172 ? 30.961 13.174 34.368 1.00 27.49 167 LYS B O 1
ATOM 1593 N N . GLY B 2 173 ? 30.981 13.627 32.168 1.00 28.00 168 GLY B N 1
ATOM 1594 C CA . GLY B 2 173 ? 31.065 12.229 31.767 1.00 29.07 168 GLY B CA 1
ATOM 1595 C C . GLY B 2 173 ? 32.322 11.564 32.251 1.00 29.40 168 GLY B C 1
ATOM 1596 O O . GLY B 2 173 ? 32.286 10.429 32.759 1.00 30.23 168 GLY B O 1
ATOM 1597 N N . ARG B 2 174 ? 33.435 12.277 32.123 1.00 27.55 169 ARG B N 1
ATOM 1598 C CA . ARG B 2 174 ? 34.710 11.768 32.592 1.00 29.35 169 ARG B CA 1
ATOM 1599 C C . ARG B 2 174 ? 34.737 11.514 34.119 1.00 26.49 169 ARG B C 1
ATOM 1600 O O . ARG B 2 174 ? 35.313 10.532 34.583 1.00 26.80 169 ARG B O 1
ATOM 1608 N N . VAL B 2 175 ? 34.132 12.399 34.890 1.00 23.22 170 VAL B N 1
ATOM 1609 C CA . VAL B 2 175 ? 34.091 12.230 36.338 1.00 24.64 170 VAL B CA 1
ATOM 1610 C C . VAL B 2 175 ? 33.166 11.049 36.655 1.00 24.89 170 VAL B C 1
ATOM 1611 O O . VAL B 2 175 ? 33.514 10.114 37.399 1.00 25.15 170 VAL B O 1
ATOM 1615 N N . LEU B 2 176 ? 31.974 11.081 36.079 1.00 23.87 171 LEU B N 1
ATOM 1616 C CA . LEU B 2 176 ? 31.013 10.018 36.359 1.00 26.27 171 LEU B CA 1
ATOM 1617 C C . LEU B 2 176 ? 31.460 8.648 35.925 1.00 28.42 171 LEU B C 1
ATOM 1618 O O . LEU B 2 176 ? 31.198 7.668 36.654 1.00 27.88 171 LEU B O 1
ATOM 1623 N N . SER B 2 177 ? 32.181 8.544 34.812 1.00 29.16 172 SER B N 1
ATOM 1624 C CA . SER B 2 177 ? 32.636 7.229 34.368 1.00 31.21 172 SER B CA 1
ATOM 1625 C C . SER B 2 177 ? 33.667 6.665 35.365 1.00 28.64 172 SER B C 1
ATOM 1626 O O . SER B 2 177 ? 33.594 5.494 35.746 1.00 26.43 172 S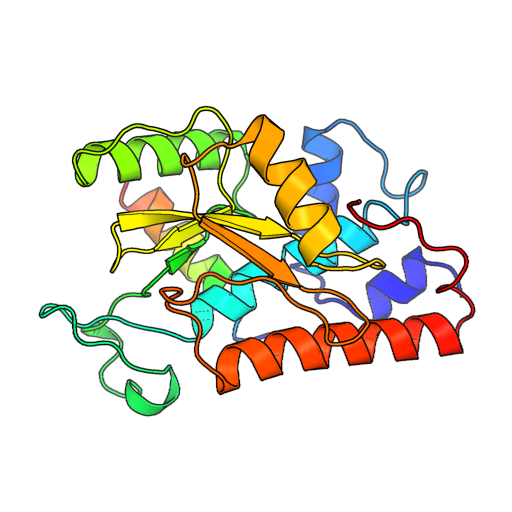ER B O 1
ATOM 1629 N N . ARG B 2 178 ? 34.620 7.497 35.800 1.00 24.74 173 ARG B N 1
ATOM 1630 C CA . ARG B 2 178 ? 35.561 7.043 36.782 1.00 24.13 173 ARG B CA 1
ATOM 1631 C C . ARG B 2 178 ? 34.885 6.555 38.070 1.00 22.76 173 ARG B C 1
ATOM 1632 O O . ARG B 2 178 ? 35.287 5.536 38.628 1.00 26.11 173 ARG B O 1
ATOM 1640 N N . LEU B 2 179 ? 33.872 7.259 38.540 1.00 21.65 174 LEU B N 1
ATOM 1641 C CA . LEU B 2 179 ? 33.168 6.888 39.768 1.00 23.46 174 LEU B CA 1
ATOM 1642 C C . LEU B 2 179 ? 32.413 5.587 39.550 1.00 25.31 174 LEU B C 1
ATOM 1643 O O . LEU B 2 179 ? 32.462 4.700 40.399 1.00 24.27 174 LEU B O 1
ATOM 1648 N N . THR B 2 180 ? 31.757 5.468 38.398 1.00 27.00 175 THR B N 1
ATOM 1649 C CA . THR B 2 180 ? 31.046 4.214 38.022 1.00 27.04 175 THR B CA 1
ATOM 1650 C C . THR B 2 180 ? 31.998 3.023 37.974 1.00 28.74 175 THR B C 1
ATOM 1651 O O . THR B 2 180 ? 31.710 1.905 38.445 1.00 28.27 175 THR B O 1
ATOM 1655 N N . GLU B 2 181 ? 33.159 3.275 37.404 1.00 27.81 176 GLU B N 1
ATOM 1656 C CA . GLU B 2 181 ? 34.208 2.289 37.304 1.00 30.46 176 GLU B CA 1
ATOM 1657 C C . GLU B 2 181 ? 34.701 1.847 38.700 1.00 28.76 176 GLU B C 1
ATOM 1658 O O . GLU B 2 181 ? 34.950 0.646 38.935 1.00 29.29 176 GLU B O 1
ATOM 1664 N N . LEU B 2 182 ? 34.847 2.800 39.628 1.00 24.26 177 LEU B N 1
ATOM 1665 C CA . LEU B 2 182 ? 35.270 2.453 40.995 1.00 23.62 177 LEU B CA 1
ATOM 1666 C C . LEU B 2 182 ? 34.217 1.642 41.737 1.00 23.32 177 LEU B C 1
ATOM 1667 O O . LEU B 2 182 ? 34.540 0.705 42.473 1.00 26.01 177 LEU B O 1
ATOM 1672 N N . GLN B 2 183 ? 32.969 2.025 41.571 1.00 25.01 178 GLN B N 1
ATOM 1673 C CA . GLN B 2 183 ? 31.888 1.308 42.219 1.00 28.94 178 GLN B CA 1
ATOM 1674 C C . GLN B 2 183 ? 31.921 -0.156 41.733 1.00 28.62 178 GLN B C 1
ATOM 1675 O O . GLN B 2 183 ? 31.792 -1.072 42.543 1.00 32.25 178 GLN B O 1
ATOM 1681 N N . ALA B 2 184 ? 32.110 -0.369 40.437 1.00 29.09 179 ALA B N 1
ATOM 1682 C CA . ALA B 2 184 ? 32.054 -1.702 39.870 1.00 29.74 179 ALA B CA 1
ATOM 1683 C C . ALA B 2 184 ? 33.233 -2.547 40.353 1.00 32.06 179 ALA B C 1
ATOM 1684 O O . ALA B 2 184 ? 33.076 -3.727 40.741 1.00 29.17 179 ALA B O 1
ATOM 1686 N N . GLU B 2 185 ? 34.411 -1.939 40.370 1.00 29.14 180 GLU B N 1
ATOM 1687 C CA . GLU B 2 185 ? 35.585 -2.621 40.885 1.00 33.45 180 GLU B CA 1
ATOM 1688 C C . GLU B 2 185 ? 35.436 -2.968 42.362 1.00 29.90 180 GLU B C 1
ATOM 1689 O O . GLU B 2 185 ? 35.853 -4.061 42.764 1.00 29.36 180 GLU B O 1
ATOM 1695 N N . LEU B 2 186 ? 34.871 -2.049 43.158 1.00 29.66 181 LEU B N 1
ATOM 1696 C CA . LEU B 2 186 ? 34.670 -2.278 44.608 1.00 30.37 181 LEU B CA 1
ATOM 1697 C C . LEU B 2 186 ? 33.755 -3.490 44.822 1.00 34.01 181 LEU B C 1
ATOM 1698 O O . LEU B 2 186 ? 34.072 -4.405 45.602 1.00 34.99 181 LEU B O 1
ATOM 1703 N N . SER B 2 187 ? 32.645 -3.472 44.088 1.00 34.82 182 SER B N 1
ATOM 1704 C CA . SER B 2 187 ? 31.658 -4.566 44.086 1.00 36.18 182 SER B CA 1
ATOM 1705 C C . SER B 2 187 ? 32.265 -5.931 43.770 1.00 33.41 182 SER B C 1
ATOM 1706 O O . SER B 2 187 ? 32.006 -6.900 44.498 1.00 32.40 182 SER B O 1
ATOM 1709 N N . LEU B 2 188 ? 33.086 -5.994 42.724 1.00 34.87 183 LEU B N 1
ATOM 1710 C CA . LEU B 2 188 ? 33.832 -7.222 42.369 1.00 35.14 183 LEU B CA 1
ATOM 1711 C C . LEU B 2 188 ? 34.712 -7.783 43.485 1.00 39.60 183 LEU B C 1
ATOM 1712 O O . LEU B 2 188 ? 35.013 -8.994 43.501 1.00 39.48 183 LEU B O 1
ATOM 1717 N N . LYS B 2 189 ? 35.134 -6.917 44.406 1.00 38.59 184 LYS B N 1
ATOM 1718 C CA . LYS B 2 189 ? 35.840 -7.338 45.625 1.00 41.37 184 LYS B CA 1
ATOM 1719 C C . LYS B 2 189 ? 34.989 -7.302 46.892 1.00 38.54 184 LYS B C 1
ATOM 1720 O O . LYS B 2 189 ? 35.525 -7.408 47.986 1.00 43.73 184 LYS B O 1
ATOM 1726 N N . ASN B 2 190 ? 33.673 -7.173 46.750 1.00 41.13 185 ASN B N 1
ATOM 1727 C CA . ASN B 2 190 ? 32.744 -7.101 47.887 1.00 46.26 185 ASN B CA 1
ATOM 1728 C C . ASN B 2 190 ? 33.110 -6.032 48.938 1.00 49.27 185 ASN B C 1
ATOM 1729 O O . ASN B 2 190 ? 32.786 -6.166 50.132 1.00 52.49 185 ASN B O 1
ATOM 1734 N N . LEU B 2 191 ? 33.757 -4.961 48.471 1.00 45.76 186 LEU B N 1
ATOM 1735 C CA . LEU B 2 191 ? 34.081 -3.802 49.293 1.00 46.41 186 LEU B CA 1
ATOM 1736 C C . LEU B 2 191 ? 32.994 -2.721 49.201 1.00 45.95 186 LEU B C 1
ATOM 1737 O O . LEU B 2 191 ? 33.021 -1.771 49.981 1.00 52.36 186 LEU B O 1
ATOM 1742 N N . TRP B 2 192 ? 32.021 -2.875 48.299 1.00 41.69 187 TRP B N 1
ATOM 1743 C CA . TRP B 2 192 ? 31.022 -1.830 48.070 1.00 47.11 187 TRP B CA 1
ATOM 1744 C C . TRP B 2 192 ? 29.980 -1.632 49.207 1.00 55.28 187 TRP B C 1
ATOM 1745 O O . TRP B 2 192 ? 29.890 -0.540 49.780 1.00 56.73 187 TRP B O 1
ATOM 1756 N N . GLN B 2 193 ? 29.177 -2.652 49.522 1.00 61.76 188 GLN B N 1
ATOM 1757 C CA . GLN B 2 193 ? 28.118 -2.486 50.554 1.00 67.04 188 GLN B CA 1
ATOM 1758 C C . GLN B 2 193 ? 28.657 -2.365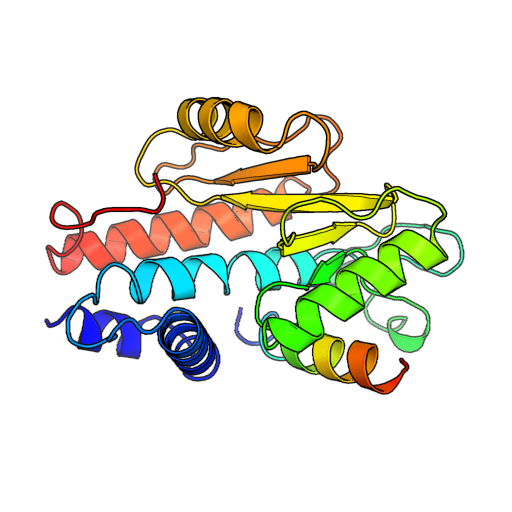 51.981 1.00 65.43 188 GLN B C 1
ATOM 1759 O O . GLN B 2 193 ? 27.902 -2.065 52.899 1.00 69.03 188 GLN B O 1
ATOM 1765 N N . VAL B 2 194 ? 29.953 -2.615 52.151 1.00 64.64 189 VAL B N 1
ATOM 1766 C CA . VAL B 2 194 ? 30.717 -2.157 53.313 1.00 64.85 189 VAL B CA 1
ATOM 1767 C C . VAL B 2 194 ? 30.835 -0.618 53.371 1.00 65.02 189 VAL B C 1
ATOM 1768 O O . VAL B 2 194 ? 30.759 -0.034 54.452 1.00 64.13 189 VAL B O 1
ATOM 1772 N N . LEU B 2 195 ? 31.029 0.023 52.218 1.00 64.69 190 LEU B N 1
ATOM 1773 C CA . LEU B 2 195 ? 31.450 1.435 52.168 1.00 63.46 190 LEU B CA 1
ATOM 1774 C C . LEU B 2 195 ? 30.537 2.458 52.858 1.00 62.07 190 LEU B C 1
ATOM 1775 O O . LEU B 2 195 ? 29.328 2.475 52.629 1.00 57.67 190 LEU B O 1
ATOM 1780 N N . ILE B 2 196 ? 31.165 3.293 53.699 1.00 63.50 191 ILE B N 1
ATOM 1781 C CA . ILE B 2 196 ? 30.624 4.584 54.164 1.00 62.40 191 ILE B CA 1
ATOM 1782 C C . ILE B 2 196 ? 31.295 5.655 53.272 1.00 61.41 191 ILE B C 1
ATOM 1783 O O . ILE B 2 196 ? 32.531 5.698 53.175 1.00 48.60 191 ILE B O 1
ATOM 1788 N N . GLY B 2 197 ? 30.477 6.486 52.613 1.00 63.88 192 GLY B N 1
ATOM 1789 C CA . GLY B 2 197 ? 30.951 7.581 51.756 1.00 63.32 192 GLY B CA 1
ATOM 1790 C C . GLY B 2 197 ? 30.977 8.913 52.485 1.00 61.88 192 GLY B C 1
ATOM 1791 O O . GLY B 2 197 ? 30.718 8.972 53.697 1.00 57.42 192 GLY B O 1
ATOM 1792 N N . GLU B 2 198 ? 31.251 9.982 51.728 1.00 61.19 193 GLU B N 1
ATOM 1793 C CA . GLU B 2 198 ? 31.405 11.350 52.285 1.00 59.52 193 GLU B CA 1
ATOM 1794 C C . GLU B 2 198 ? 30.141 11.881 52.998 1.00 61.44 193 GLU B C 1
ATOM 1795 O O . GLU B 2 198 ? 30.229 12.706 53.914 1.00 62.36 193 GLU B O 1
ATOM 1801 N N . GLU B 2 199 ? 28.977 11.432 52.536 1.00 60.51 194 GLU B N 1
ATOM 1802 C CA . GLU B 2 199 ? 27.695 11.769 53.166 1.00 61.67 194 GLU B CA 1
ATOM 1803 C C . GLU B 2 199 ? 27.513 11.048 54.508 1.00 61.71 194 GLU B C 1
ATOM 1804 O O . GLU B 2 199 ? 26.401 10.983 55.044 1.00 63.92 194 GLU B O 1
#

Radius of gyration: 16.84 Å; Cα contacts (8 Å, |Δi|>4): 315; chains: 2; bounding box: 36×50×42 Å